Protein AF-A0A7S6G5G4-F1 (afdb_monomer_lite)

Organism: Pseudomonas aeruginosa (NCBI:txid287)

Foldseek 3Di:
DELALVDDLVVVVVQVPDLPHWDFYAPDDDQWDWDDDDQKIKGWNQDPDCQSPPPDPIDIDIQRDPPCNVVSVVVVVVVVQQVLQTATCDPVLSVQSVVLNVVLVVDPHSGVSSVVHDGRHRDDPDDDDDDQDPLRSQLRVLRCQFPVFAFSLLVLLLVLLVVVVDAAPVCPPHDSLVRSVLLLLQLLVPPVPDQCLLVVAAQDDSVLLSVVSNVSSVVCNPDPCSVQDPCLVVLLVLLCQQQLALVSVVVDDLVSVLSNLCSQVQLQVCQVVFDPGPVRSSVQQCVQVVVDSPQQSVLSCCQQPNPDQNSVSLSCCPPPPSNDGPSAHSLSSQLSNCSNPVVRGRNDHLSSQSSSSSSNTPHDHD

Secondary structure (DSSP, 8-state):
-B-STTS-HHHHHHHHTSTT---EEBSSS----EEEETTEEEEES--SSHIIIIIS---EEEE-STT-HHHHHHHHHHHHHHHHHSEE--HHHHHHHHHHHHHHTTSSSSSGGGGGSPP--PPPSSS---PPPHHHHHHHHHHIIIIIIIHHHHHHHHHHHHHT----GGGTTS-HHHHHHHHHHHHHHHTS-TTHHHHSPPP--HHHHHHHHHHHHHHHHH-S-----TTHHHHHHHHHHHHSSHHHHHH--HHHHHHHHHHSHHHHGGGGG-TTHHHHHHHHHHHHTTT-HHHHHHHHHHHHH-SS-HHHHHHHHHH-TTTPPTT--HHHHHHHHHHH-TTTS----HHHHHHHHHHT------

Sequence (366 aa):
MGLNPATNPAALRQALEADNCSIRYFTDGFHAKIFLFDGVAMLGSANLTDGGLVSNREAVVLLDQPGDEERIRDLEALFAVLWDSAEVLTRQVYLKFKDAWEKASRMDSRDTPFQSLADVEPPTVLAGSGHKTAQQHYLSDLRKTIYEQYLPAFEEVAAILREQGTRRPEFNGLAWGPEVNRYLNWVRLEHAPGDAAWQDAPIRRPQDRRTQIQTLVMEWLSTATPRIPEDYFELLETLHAVMESPESIRASSKEQIAAALMCVHAFSEQLRFTLGGAEALPAKFWEGNREDLGRVQDTLIYLIHGHEEFAARIGSVLYDPKYKLASFGRFCALELVGTLKPEQVPPINGRMAKALRFLGFDVRAT

InterPro domains:
  IPR001736 Phospholipase D/Transphosphatidylase [PS50035] (26-52)
  IPR025202 Cardiolipin synthase-like, phospholipase D-like domain [PF13091] (14-83)

pLDDT: mean 90.94, std 8.02, range [38.88, 98.69]

Radius of gyration: 23.5 Å; chains: 1; bounding box: 66×58×65 Å

Structure (mmCIF, N/CA/C/O backbone):
data_AF-A0A7S6G5G4-F1
#
_entry.id   AF-A0A7S6G5G4-F1
#
loop_
_atom_site.group_PDB
_atom_site.id
_atom_site.type_symbol
_atom_site.label_atom_id
_atom_site.label_alt_id
_atom_site.label_comp_id
_atom_site.label_asym_id
_atom_site.label_entity_id
_atom_site.label_seq_id
_atom_site.pdbx_PDB_ins_code
_atom_site.Cartn_x
_atom_site.Cartn_y
_atom_site.Cartn_z
_atom_site.occupancy
_atom_site.B_iso_or_equiv
_atom_site.auth_seq_id
_atom_site.auth_comp_id
_atom_site.auth_asym_id
_atom_site.auth_atom_id
_atom_site.pdbx_PDB_model_num
ATOM 1 N N . MET A 1 1 ? 15.365 -9.968 -7.603 1.00 90.62 1 MET A N 1
ATOM 2 C CA . MET A 1 1 ? 16.730 -9.878 -7.026 1.00 90.62 1 MET A CA 1
ATOM 3 C C . MET A 1 1 ? 16.909 -10.947 -5.957 1.00 90.62 1 MET A C 1
ATOM 5 O O . MET A 1 1 ? 15.949 -11.227 -5.255 1.00 90.62 1 MET A O 1
ATOM 9 N N . GLY A 1 2 ? 18.095 -11.542 -5.815 1.00 92.88 2 GLY A N 1
ATOM 10 C CA . GLY A 1 2 ? 18.399 -12.392 -4.655 1.00 92.88 2 GLY A CA 1
ATOM 11 C C . GLY A 1 2 ? 18.773 -11.537 -3.439 1.00 92.88 2 GLY A C 1
ATOM 12 O O . GLY A 1 2 ? 19.481 -10.550 -3.605 1.00 92.88 2 GLY A O 1
ATOM 13 N N . LEU A 1 3 ? 18.306 -11.876 -2.237 1.00 94.12 3 LEU A N 1
ATOM 14 C CA . LEU A 1 3 ? 18.759 -11.272 -0.977 1.00 94.12 3 LEU A CA 1
ATOM 15 C C . LEU A 1 3 ? 19.765 -12.200 -0.297 1.00 94.12 3 LEU A C 1
ATOM 17 O O . LEU A 1 3 ? 19.417 -12.958 0.601 1.00 94.12 3 LEU A O 1
ATOM 21 N N . ASN A 1 4 ? 21.014 -12.140 -0.750 1.00 91.12 4 ASN A N 1
ATOM 22 C CA . ASN A 1 4 ? 22.096 -13.018 -0.304 1.00 91.12 4 ASN A CA 1
ATOM 23 C C . ASN A 1 4 ? 23.417 -12.226 -0.146 1.00 91.12 4 ASN A C 1
ATOM 25 O O . ASN A 1 4 ? 23.443 -11.023 -0.443 1.00 91.12 4 ASN A O 1
ATOM 29 N N . PRO A 1 5 ? 24.528 -12.853 0.295 1.00 90.50 5 PRO A N 1
ATOM 30 C CA . PRO A 1 5 ? 25.792 -12.147 0.517 1.00 90.50 5 PRO A CA 1
ATOM 31 C C . PRO A 1 5 ? 26.361 -11.418 -0.712 1.00 90.50 5 PRO A C 1
ATOM 33 O O . PRO A 1 5 ? 27.135 -10.472 -0.552 1.00 90.50 5 PRO A O 1
ATOM 36 N N . ALA A 1 6 ? 26.004 -11.840 -1.930 1.00 89.50 6 ALA A N 1
ATOM 37 C CA . ALA A 1 6 ? 26.514 -11.256 -3.171 1.00 89.50 6 ALA A CA 1
ATOM 38 C C . ALA A 1 6 ? 25.809 -9.946 -3.563 1.00 89.50 6 ALA A C 1
ATOM 40 O O . ALA A 1 6 ? 26.328 -9.188 -4.384 1.00 89.50 6 ALA A O 1
ATOM 41 N N . THR A 1 7 ? 24.647 -9.645 -2.981 1.00 92.62 7 THR A N 1
ATOM 42 C CA . THR A 1 7 ? 23.904 -8.414 -3.267 1.00 92.62 7 THR A CA 1
ATOM 43 C C . THR A 1 7 ? 24.353 -7.295 -2.336 1.00 92.62 7 THR A C 1
ATOM 45 O O . THR A 1 7 ? 24.283 -7.411 -1.119 1.00 92.62 7 THR A O 1
ATOM 48 N N . ASN A 1 8 ? 24.814 -6.181 -2.904 1.00 93.50 8 ASN A N 1
ATOM 49 C CA . ASN A 1 8 ? 25.284 -5.038 -2.127 1.00 93.50 8 ASN A CA 1
ATOM 50 C C . ASN A 1 8 ? 24.094 -4.190 -1.612 1.00 93.50 8 ASN A C 1
ATOM 52 O O . ASN A 1 8 ? 23.328 -3.678 -2.435 1.00 93.50 8 ASN A O 1
ATOM 56 N N . PRO A 1 9 ? 23.950 -3.964 -0.290 1.00 95.38 9 PRO A N 1
ATOM 57 C CA . PRO A 1 9 ? 22.845 -3.171 0.252 1.00 95.38 9 PRO A CA 1
ATOM 58 C C . PRO A 1 9 ? 22.826 -1.710 -0.206 1.00 95.38 9 PRO A C 1
ATOM 60 O O . PRO A 1 9 ? 21.750 -1.147 -0.378 1.00 95.38 9 PRO A O 1
ATOM 63 N N . ALA A 1 10 ? 23.982 -1.084 -0.436 1.00 94.88 10 ALA A N 1
ATOM 64 C CA . ALA A 1 10 ? 24.041 0.300 -0.903 1.00 94.88 10 ALA A CA 1
ATOM 65 C C . ALA A 1 10 ? 23.543 0.433 -2.350 1.00 94.88 10 ALA A C 1
ATOM 67 O O . ALA A 1 10 ? 22.785 1.353 -2.643 1.00 94.88 10 ALA A O 1
ATOM 68 N N . ALA A 1 11 ? 23.906 -0.506 -3.230 1.00 94.12 11 ALA A N 1
ATOM 69 C CA . ALA A 1 11 ? 23.380 -0.546 -4.596 1.00 94.12 11 ALA A CA 1
ATOM 70 C C . ALA A 1 11 ? 21.870 -0.836 -4.607 1.00 94.12 11 ALA A C 1
ATOM 72 O O . ALA A 1 11 ? 21.110 -0.170 -5.306 1.00 94.12 11 ALA A O 1
ATOM 73 N N . LEU A 1 12 ? 21.422 -1.782 -3.773 1.00 94.88 12 LEU A N 1
ATOM 74 C CA . LEU A 1 12 ? 20.002 -2.104 -3.637 1.00 94.88 12 LEU A CA 1
ATOM 75 C C . LEU A 1 12 ? 19.187 -0.906 -3.133 1.00 94.88 12 LEU A C 1
ATOM 77 O O . LEU A 1 12 ? 18.083 -0.673 -3.612 1.00 94.88 12 LEU A O 1
ATOM 81 N N . ARG A 1 13 ? 19.746 -0.125 -2.202 1.00 95.12 13 ARG A N 1
ATOM 82 C CA . ARG A 1 13 ? 19.132 1.109 -1.707 1.00 95.12 13 ARG A CA 1
ATOM 83 C C . ARG A 1 13 ? 18.950 2.144 -2.810 1.00 95.12 13 ARG A C 1
ATOM 85 O O . ARG A 1 13 ? 17.872 2.708 -2.904 1.00 95.12 13 ARG A O 1
ATOM 92 N N . GLN A 1 14 ? 19.976 2.371 -3.631 1.00 93.38 14 GLN A N 1
ATOM 93 C CA . GLN A 1 14 ? 19.890 3.324 -4.742 1.00 93.38 14 GLN A CA 1
ATOM 94 C C . GLN A 1 14 ? 18.784 2.934 -5.726 1.00 93.38 14 GLN A C 1
ATOM 96 O O . GLN A 1 14 ? 18.022 3.792 -6.154 1.00 93.38 14 GLN A O 1
ATOM 101 N N . ALA A 1 15 ? 18.659 1.641 -6.037 1.00 92.31 15 ALA A N 1
ATOM 102 C CA . ALA A 1 15 ? 17.576 1.152 -6.883 1.00 92.31 15 ALA A CA 1
ATOM 103 C C . ALA A 1 15 ? 16.200 1.306 -6.207 1.00 92.31 15 ALA A C 1
ATOM 105 O O . ALA A 1 15 ? 15.238 1.673 -6.868 1.00 92.31 15 ALA A O 1
ATOM 106 N N . LEU A 1 16 ? 16.100 1.058 -4.895 1.00 90.19 16 LEU A N 1
ATOM 107 C CA . LEU A 1 16 ? 14.851 1.202 -4.136 1.00 90.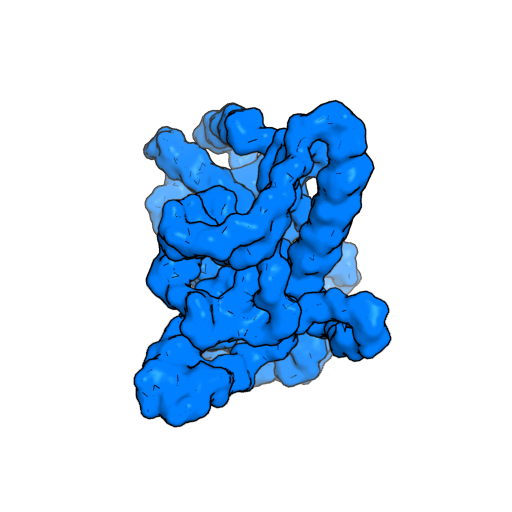19 16 LEU A CA 1
ATOM 108 C C . LEU A 1 16 ? 14.389 2.666 -4.019 1.00 90.19 16 LEU A C 1
ATOM 110 O O . LEU A 1 16 ? 13.198 2.922 -3.889 1.00 90.19 16 LEU A O 1
ATOM 114 N N . GLU A 1 17 ? 15.327 3.614 -4.030 1.00 88.12 17 GLU A N 1
ATOM 115 C CA . GLU A 1 17 ? 15.065 5.059 -3.973 1.00 88.12 17 GLU A CA 1
ATOM 116 C C . GLU A 1 17 ? 14.796 5.674 -5.363 1.00 88.12 17 GLU A C 1
ATOM 118 O O . GLU A 1 17 ? 14.533 6.869 -5.449 1.00 88.12 17 GLU A O 1
ATOM 123 N N . ALA A 1 18 ? 14.851 4.890 -6.448 1.00 87.88 18 ALA A N 1
ATOM 124 C CA . ALA A 1 18 ? 14.563 5.370 -7.797 1.00 87.88 18 ALA A CA 1
ATOM 125 C C . ALA A 1 18 ? 13.052 5.359 -8.097 1.00 87.88 18 ALA A C 1
ATOM 127 O O . ALA A 1 18 ? 12.396 4.323 -7.992 1.00 87.88 18 ALA A O 1
ATOM 128 N N . ASP A 1 19 ? 12.517 6.495 -8.558 1.00 74.19 19 ASP A N 1
ATOM 129 C CA . ASP A 1 19 ? 11.072 6.735 -8.739 1.00 74.19 19 ASP A CA 1
ATOM 130 C C . ASP A 1 19 ? 10.366 5.779 -9.722 1.00 74.19 19 ASP A C 1
ATOM 132 O O . ASP A 1 19 ? 9.146 5.632 -9.695 1.00 74.19 19 ASP A O 1
ATOM 136 N N . ASN A 1 20 ? 11.114 5.127 -10.612 1.00 80.88 20 ASN A N 1
ATOM 137 C CA . ASN A 1 20 ? 10.599 4.249 -11.664 1.00 80.88 20 ASN A CA 1
ATOM 138 C C . ASN A 1 20 ? 11.101 2.801 -11.547 1.00 80.88 20 ASN A C 1
ATOM 140 O O . ASN A 1 20 ? 11.072 2.061 -12.533 1.00 80.88 20 ASN A O 1
ATOM 144 N N . CYS A 1 21 ? 11.570 2.388 -10.367 1.00 89.06 21 CYS A N 1
ATOM 145 C CA . CYS A 1 21 ? 12.084 1.042 -10.145 1.00 89.06 21 CYS A CA 1
ATOM 146 C C . CYS A 1 21 ? 11.237 0.283 -9.117 1.00 89.06 21 CYS A C 1
ATOM 148 O O . CYS A 1 21 ? 11.155 0.651 -7.950 1.00 89.06 21 CYS A O 1
ATOM 150 N N . SER A 1 22 ? 10.624 -0.821 -9.547 1.00 90.06 22 SER A N 1
ATOM 151 C CA . SER A 1 22 ? 10.003 -1.789 -8.639 1.00 90.06 22 SER A CA 1
ATOM 152 C C . SER A 1 22 ? 10.948 -2.959 -8.421 1.00 90.06 22 SER A C 1
ATOM 154 O O . SER A 1 22 ? 11.448 -3.555 -9.377 1.00 90.06 22 SER A O 1
ATOM 156 N N . ILE A 1 23 ? 11.180 -3.313 -7.159 1.00 94.00 23 ILE A N 1
ATOM 157 C CA . ILE A 1 23 ? 12.095 -4.394 -6.802 1.00 94.00 23 ILE A CA 1
ATOM 158 C C . ILE A 1 23 ? 11.321 -5.493 -6.095 1.00 94.00 23 ILE A C 1
ATOM 160 O O . ILE A 1 23 ? 10.787 -5.305 -5.000 1.00 94.00 23 ILE A O 1
ATOM 164 N N . ARG A 1 24 ? 11.343 -6.678 -6.702 1.00 95.00 24 ARG A N 1
ATOM 165 C CA . ARG A 1 24 ? 10.921 -7.919 -6.059 1.00 95.00 24 ARG A CA 1
ATOM 166 C C . ARG A 1 24 ? 12.109 -8.816 -5.750 1.00 95.00 24 ARG A C 1
ATOM 168 O O . ARG A 1 24 ? 13.168 -8.725 -6.393 1.00 95.00 24 ARG A O 1
ATOM 175 N N . TYR A 1 25 ? 11.948 -9.675 -4.752 1.00 94.94 25 TYR A N 1
ATOM 176 C CA . TYR A 1 25 ? 13.040 -10.472 -4.224 1.00 94.94 25 TYR A CA 1
ATOM 177 C C . TYR A 1 25 ? 12.723 -11.954 -4.014 1.00 94.94 25 TYR A C 1
ATOM 179 O O . TYR A 1 25 ? 11.571 -12.344 -3.831 1.00 94.94 25 TYR A O 1
ATOM 187 N N . PHE A 1 26 ? 13.804 -12.732 -4.008 1.00 93.69 26 PHE A N 1
ATOM 188 C CA . PHE A 1 26 ? 13.911 -14.112 -3.543 1.00 93.69 26 PHE A CA 1
ATOM 189 C C . PHE A 1 26 ? 15.032 -14.184 -2.500 1.00 93.69 26 PHE A C 1
ATOM 191 O O . PHE A 1 26 ? 15.970 -13.384 -2.559 1.00 93.69 26 PHE A O 1
ATOM 198 N N . THR A 1 27 ? 14.961 -15.109 -1.551 1.00 91.56 27 THR A N 1
ATOM 199 C CA . THR A 1 27 ? 16.037 -15.356 -0.574 1.00 91.56 27 THR A CA 1
ATOM 200 C C . THR A 1 27 ? 16.940 -16.511 -0.977 1.00 91.56 27 THR A C 1
ATOM 202 O O . THR A 1 27 ? 18.098 -16.518 -0.573 1.00 91.56 27 THR A O 1
ATOM 205 N N . ASP A 1 28 ? 16.462 -17.423 -1.826 1.00 83.88 28 ASP A N 1
ATOM 206 C CA . ASP A 1 28 ? 17.248 -18.552 -2.325 1.00 83.88 28 ASP A CA 1
ATOM 207 C C . ASP A 1 28 ? 16.887 -18.902 -3.783 1.00 83.88 28 ASP A C 1
ATOM 209 O O . ASP A 1 28 ? 15.934 -18.363 -4.352 1.00 83.88 28 ASP A O 1
ATOM 213 N N . GLY A 1 29 ? 17.693 -19.743 -4.434 1.00 82.06 29 GLY A N 1
ATOM 214 C CA . GLY A 1 29 ? 17.408 -20.369 -5.730 1.00 82.06 29 GLY A CA 1
ATOM 215 C C . GLY A 1 29 ? 17.410 -19.444 -6.954 1.00 82.06 29 GLY A C 1
ATOM 216 O O . GLY A 1 29 ? 17.314 -19.917 -8.087 1.00 82.06 29 GLY A O 1
ATOM 217 N N . PHE A 1 30 ? 17.541 -18.126 -6.778 1.00 88.75 30 PHE A N 1
ATOM 218 C CA . PHE A 1 30 ? 17.470 -17.165 -7.878 1.00 88.75 30 PHE A CA 1
ATOM 219 C C . PHE A 1 30 ? 18.852 -16.799 -8.437 1.00 88.75 30 PHE A C 1
ATOM 221 O O . PHE A 1 30 ? 19.535 -15.908 -7.930 1.00 88.75 30 PHE A O 1
ATOM 228 N N . HIS A 1 31 ? 19.247 -17.462 -9.529 1.00 88.81 31 HIS A N 1
ATOM 229 C CA . HIS A 1 31 ? 20.512 -17.202 -10.231 1.00 88.81 31 HIS A CA 1
ATOM 230 C C . HIS A 1 31 ? 20.333 -16.725 -11.686 1.00 88.81 31 HIS A C 1
ATOM 232 O O . HIS A 1 31 ? 21.321 -16.431 -12.358 1.00 88.81 31 HIS A O 1
ATOM 238 N N . ALA A 1 32 ? 19.107 -16.617 -12.197 1.00 89.19 32 ALA A N 1
ATOM 239 C CA . ALA A 1 32 ? 18.873 -16.154 -13.564 1.00 89.19 32 ALA A CA 1
ATOM 240 C C . ALA A 1 32 ? 19.354 -14.702 -13.764 1.00 89.19 32 ALA A C 1
ATOM 242 O O . ALA A 1 32 ? 19.172 -13.858 -12.885 1.00 89.19 32 ALA A O 1
ATOM 243 N N . LYS A 1 33 ? 19.960 -14.413 -14.924 1.00 93.38 33 LYS A N 1
ATOM 244 C CA . LYS A 1 33 ? 20.253 -13.048 -15.387 1.00 93.38 33 LYS A CA 1
ATOM 245 C C . LYS A 1 33 ? 19.616 -12.871 -16.760 1.00 93.38 33 LYS A C 1
ATOM 247 O O . LYS A 1 33 ? 20.069 -13.450 -17.746 1.00 93.38 33 LYS A O 1
ATOM 252 N N . ILE A 1 34 ? 18.506 -12.145 -16.769 1.00 93.44 34 ILE A N 1
ATOM 253 C CA . ILE A 1 34 ? 17.675 -11.898 -17.943 1.00 93.44 34 ILE A CA 1
ATOM 254 C C . ILE A 1 34 ? 17.385 -10.399 -17.951 1.00 93.44 34 ILE A C 1
ATOM 256 O O . ILE A 1 34 ? 16.937 -9.858 -16.938 1.00 93.44 34 ILE A O 1
ATOM 260 N N . PHE A 1 35 ? 17.652 -9.745 -19.074 1.00 95.31 35 PHE A N 1
ATOM 261 C CA . PHE A 1 35 ? 17.318 -8.349 -19.325 1.00 95.31 35 PHE A CA 1
ATOM 262 C C . PHE A 1 35 ? 16.301 -8.314 -20.461 1.00 95.31 35 PHE A C 1
ATOM 264 O O . PHE A 1 35 ? 16.549 -8.881 -21.524 1.00 95.31 35 PHE A O 1
ATOM 271 N N . LEU A 1 36 ? 15.159 -7.680 -20.221 1.00 94.69 36 LEU A N 1
ATOM 272 C CA . LEU A 1 36 ? 14.087 -7.519 -21.198 1.00 94.69 36 LEU A CA 1
ATOM 273 C C . LEU A 1 36 ? 13.895 -6.028 -21.471 1.00 94.69 36 LEU A C 1
ATOM 275 O O . LEU A 1 36 ? 13.822 -5.227 -20.538 1.00 94.69 36 LEU A O 1
ATOM 279 N N . PHE A 1 37 ? 13.815 -5.683 -22.748 1.00 93.88 37 PHE A N 1
ATOM 280 C CA . PHE A 1 37 ? 13.471 -4.367 -23.273 1.00 93.88 37 PHE A CA 1
ATOM 281 C C . PHE A 1 37 ? 12.378 -4.543 -24.333 1.00 93.88 37 PHE A C 1
ATOM 283 O O . PHE A 1 37 ? 12.115 -5.664 -24.767 1.00 93.88 37 PHE A O 1
ATOM 290 N N . ASP A 1 38 ? 11.753 -3.451 -24.775 1.00 87.88 38 ASP A N 1
ATOM 291 C CA . ASP A 1 38 ? 10.673 -3.508 -25.766 1.00 87.88 38 ASP A CA 1
ATOM 292 C C . ASP A 1 38 ? 11.133 -4.207 -27.059 1.00 87.88 38 ASP A C 1
ATOM 294 O O . ASP A 1 38 ? 11.865 -3.636 -27.869 1.00 87.88 38 ASP A O 1
ATOM 298 N N . GLY A 1 39 ? 10.705 -5.462 -27.237 1.00 86.81 39 GLY A N 1
ATOM 299 C CA . GLY A 1 39 ? 11.059 -6.297 -28.387 1.00 86.81 39 GLY A CA 1
ATOM 300 C C . GLY A 1 39 ? 12.507 -6.800 -28.414 1.00 86.81 39 GLY A C 1
ATOM 301 O O . GLY A 1 39 ? 12.951 -7.243 -29.470 1.00 86.81 39 GLY A O 1
ATOM 302 N N . VAL A 1 40 ? 13.244 -6.738 -27.298 1.00 95.62 40 VAL A N 1
ATOM 303 C CA . VAL A 1 40 ? 14.643 -7.192 -27.211 1.00 95.62 40 VAL A CA 1
ATOM 304 C C . VAL A 1 40 ? 14.888 -7.938 -25.903 1.00 95.62 40 VAL A C 1
ATOM 306 O O . VAL A 1 40 ? 14.482 -7.487 -24.832 1.00 95.62 40 VAL A O 1
ATOM 309 N N . ALA A 1 41 ? 15.622 -9.048 -25.960 1.00 96.12 41 ALA A N 1
ATOM 310 C CA . ALA A 1 41 ? 16.027 -9.788 -24.768 1.00 96.12 41 ALA A CA 1
ATOM 311 C C . ALA A 1 41 ? 17.526 -10.099 -24.756 1.00 96.12 41 ALA A C 1
ATOM 313 O O . ALA A 1 41 ? 18.115 -10.457 -25.773 1.00 96.12 41 ALA A O 1
ATOM 314 N N . MET A 1 42 ? 18.139 -10.019 -23.576 1.00 95.88 42 MET A N 1
ATOM 315 C CA . MET A 1 42 ? 19.501 -10.484 -23.324 1.00 95.88 42 MET A CA 1
ATOM 316 C C . MET A 1 42 ? 19.499 -11.481 -22.172 1.00 95.88 42 MET A C 1
ATOM 318 O O . MET A 1 42 ? 18.980 -11.198 -21.092 1.00 95.88 42 MET A O 1
ATOM 322 N N . LEU A 1 43 ? 20.122 -12.636 -22.377 1.00 94.81 43 LEU A N 1
ATOM 323 C CA . LEU A 1 43 ? 20.288 -13.655 -21.344 1.00 94.81 43 LEU A CA 1
ATOM 324 C C . LEU A 1 43 ? 21.712 -14.198 -21.356 1.00 94.81 43 LEU A C 1
ATOM 326 O O . LEU A 1 43 ? 22.321 -14.364 -22.413 1.00 94.81 43 LEU A O 1
ATOM 330 N N . GLY A 1 44 ? 22.258 -14.475 -20.177 1.00 93.62 44 GLY A N 1
ATOM 331 C CA . GLY A 1 44 ? 23.640 -14.924 -20.084 1.00 93.62 44 GLY A CA 1
ATOM 332 C C . GLY A 1 44 ? 24.186 -14.980 -18.668 1.00 93.62 44 GLY A C 1
ATOM 333 O O . GLY A 1 44 ? 23.444 -15.059 -17.688 1.00 93.62 44 GLY A O 1
ATOM 334 N N . SER A 1 45 ? 25.512 -14.948 -18.570 1.00 93.75 45 SER A N 1
ATOM 335 C CA . SER A 1 45 ? 26.235 -14.996 -17.295 1.00 93.75 45 SER A CA 1
ATOM 336 C C . SER A 1 45 ? 26.401 -13.624 -16.623 1.00 93.75 45 SER A C 1
ATOM 338 O O . SER A 1 45 ? 26.629 -13.566 -15.412 1.00 93.75 45 SER A O 1
ATOM 340 N N . ALA A 1 46 ? 26.201 -12.534 -17.374 1.00 93.31 46 ALA A N 1
ATOM 341 C CA . ALA A 1 46 ? 26.393 -11.161 -16.918 1.00 93.31 46 ALA A CA 1
ATOM 342 C C . ALA A 1 46 ? 25.444 -10.780 -15.768 1.00 93.31 46 ALA A C 1
ATOM 344 O O . ALA A 1 46 ? 24.230 -10.669 -15.940 1.00 93.31 46 ALA A O 1
ATOM 345 N N . ASN A 1 47 ? 26.007 -10.530 -14.583 1.00 92.06 47 ASN A N 1
ATOM 346 C CA . ASN A 1 47 ? 25.282 -9.871 -13.495 1.00 92.06 47 ASN A CA 1
ATOM 347 C C . ASN A 1 47 ? 25.174 -8.360 -13.754 1.00 92.06 47 ASN A C 1
ATOM 349 O O . ASN A 1 47 ? 26.018 -7.783 -14.435 1.00 92.06 47 ASN A O 1
ATOM 353 N N . LEU A 1 48 ? 24.186 -7.703 -13.133 1.00 92.06 48 LEU A N 1
ATOM 354 C CA . LEU A 1 48 ? 24.064 -6.240 -13.128 1.00 92.06 48 LEU A CA 1
ATOM 355 C C . LEU A 1 48 ? 25.112 -5.611 -12.185 1.00 92.06 48 LEU A C 1
ATOM 357 O O . LEU A 1 48 ? 24.798 -5.115 -11.104 1.00 92.06 48 LEU A O 1
ATOM 361 N N . THR A 1 49 ? 26.380 -5.706 -12.577 1.00 91.69 49 THR A N 1
ATOM 362 C CA . THR A 1 49 ? 27.551 -5.153 -11.887 1.00 91.69 49 THR A CA 1
A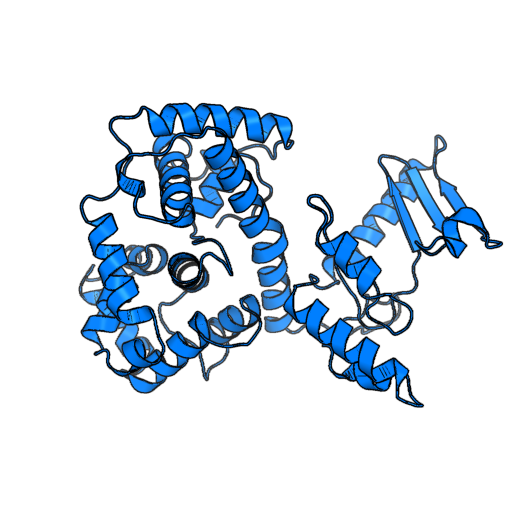TOM 363 C C . THR A 1 49 ? 28.511 -4.557 -12.912 1.00 91.69 49 THR A C 1
ATOM 365 O O . THR A 1 49 ? 28.489 -4.943 -14.077 1.00 91.69 49 THR A O 1
ATOM 368 N N . ASP A 1 50 ? 29.399 -3.659 -12.482 1.00 91.38 50 ASP A N 1
ATOM 369 C CA . ASP A 1 50 ? 30.449 -3.113 -13.357 1.00 91.38 50 ASP A CA 1
ATOM 370 C C . ASP A 1 50 ? 31.301 -4.230 -13.996 1.00 91.38 50 ASP A C 1
ATOM 372 O O . ASP A 1 50 ? 31.549 -4.246 -15.199 1.00 91.38 50 ASP A O 1
ATOM 376 N N . GLY A 1 51 ? 31.630 -5.255 -13.202 1.00 90.88 51 GLY A N 1
ATOM 377 C CA . GLY A 1 51 ? 32.268 -6.483 -13.673 1.00 90.88 51 GLY A CA 1
ATOM 378 C C . GLY A 1 51 ? 31.498 -7.157 -14.808 1.00 90.88 51 GLY A C 1
ATOM 379 O O . GLY A 1 51 ? 32.031 -7.319 -15.903 1.00 90.88 51 GLY A O 1
ATOM 380 N N . GLY A 1 52 ? 30.239 -7.523 -14.554 1.00 90.25 52 GLY A N 1
ATOM 381 C CA . GLY A 1 52 ? 29.412 -8.271 -15.505 1.00 90.25 52 GLY A CA 1
ATOM 382 C C . GLY A 1 52 ? 29.012 -7.484 -16.755 1.00 90.25 52 GLY A C 1
ATOM 383 O O . GLY A 1 52 ? 28.713 -8.093 -17.775 1.00 90.25 52 GLY A O 1
ATOM 384 N N . LEU A 1 53 ? 29.013 -6.151 -16.706 1.00 90.19 53 LEU A N 1
ATOM 385 C CA . LEU A 1 53 ? 28.622 -5.316 -17.845 1.00 90.19 53 LEU A CA 1
ATOM 386 C C . LEU A 1 53 ? 29.806 -4.793 -18.668 1.00 90.19 53 LEU A C 1
ATOM 388 O O . LEU A 1 53 ? 29.612 -4.467 -19.837 1.00 90.19 53 LEU A O 1
ATOM 392 N N . VAL A 1 54 ? 31.006 -4.682 -18.083 1.00 90.50 54 VAL A N 1
ATOM 393 C CA . VAL A 1 54 ? 32.126 -3.957 -18.716 1.00 90.50 54 VAL A CA 1
ATOM 394 C C . VAL A 1 54 ? 33.403 -4.785 -18.845 1.00 90.50 54 VAL A C 1
ATOM 396 O O . VAL A 1 54 ? 34.083 -4.681 -19.864 1.00 90.50 54 VAL A O 1
ATOM 399 N N . SER A 1 55 ? 33.780 -5.571 -17.831 1.00 88.62 55 SER A N 1
ATOM 400 C CA . SER A 1 55 ? 35.161 -6.085 -17.727 1.00 88.62 55 SER A CA 1
ATOM 401 C C . SER A 1 55 ? 35.302 -7.606 -17.712 1.00 88.62 55 SER A C 1
ATOM 403 O O . SER A 1 55 ? 36.320 -8.130 -18.175 1.00 88.62 55 SER A O 1
ATOM 405 N N . ASN A 1 56 ? 34.310 -8.337 -17.210 1.00 92.69 56 ASN A N 1
ATOM 406 C CA . ASN A 1 56 ? 34.352 -9.790 -17.158 1.00 92.69 56 ASN A CA 1
ATOM 407 C C . ASN A 1 56 ? 34.205 -10.408 -18.552 1.00 92.69 56 ASN A C 1
ATOM 409 O O . ASN A 1 56 ? 33.570 -9.864 -19.455 1.00 92.69 56 ASN A O 1
ATOM 413 N N . ARG A 1 57 ? 34.747 -11.618 -18.711 1.00 91.31 57 ARG A N 1
ATOM 414 C CA . ARG A 1 57 ? 34.447 -12.465 -19.870 1.00 91.31 57 ARG A CA 1
ATOM 415 C C . ARG A 1 57 ? 33.086 -13.119 -19.665 1.00 91.31 57 ARG A C 1
ATOM 417 O O . ARG A 1 57 ? 33.006 -14.186 -19.064 1.00 91.31 57 ARG A O 1
ATOM 424 N N . GLU A 1 58 ? 32.047 -12.467 -20.159 1.00 95.19 58 GLU A N 1
ATOM 425 C CA . GLU A 1 58 ? 30.672 -12.954 -20.083 1.00 95.19 58 GLU A CA 1
ATOM 426 C C . GLU A 1 58 ? 30.224 -13.568 -21.413 1.00 95.19 58 GLU A C 1
ATOM 428 O O . GLU A 1 58 ? 30.637 -13.136 -22.491 1.00 95.19 58 GLU A O 1
ATOM 433 N N . ALA A 1 59 ? 29.361 -14.578 -21.334 1.00 93.62 59 ALA A N 1
ATOM 434 C CA . ALA A 1 59 ? 28.651 -15.112 -22.487 1.00 93.62 59 ALA A CA 1
ATOM 435 C C . ALA A 1 59 ? 27.207 -14.611 -22.439 1.00 93.62 59 ALA A C 1
ATOM 437 O O . ALA A 1 59 ? 26.494 -14.857 -21.462 1.00 93.62 59 ALA A O 1
ATOM 438 N N . VAL A 1 60 ? 26.787 -13.903 -23.488 1.00 94.25 60 VAL A N 1
ATOM 439 C CA . VAL A 1 60 ? 25.447 -13.320 -23.599 1.00 94.25 60 VAL A CA 1
ATOM 440 C C . VAL A 1 60 ? 24.863 -13.655 -24.963 1.00 94.25 60 VAL A C 1
ATOM 442 O O . VAL A 1 60 ? 25.538 -13.532 -25.984 1.00 94.25 60 VAL A O 1
ATOM 445 N N . VAL A 1 61 ? 23.602 -14.072 -24.963 1.00 95.81 61 VAL A N 1
ATOM 446 C CA . VAL A 1 61 ? 22.775 -14.205 -26.161 1.00 95.81 61 VAL A CA 1
ATOM 447 C C . VAL A 1 61 ? 21.873 -12.980 -26.236 1.00 95.81 61 VAL A C 1
ATOM 449 O O . VAL A 1 61 ? 21.187 -12.666 -25.262 1.00 95.81 61 VAL A O 1
ATOM 452 N N . LEU A 1 62 ? 21.897 -12.297 -27.380 1.00 96.88 62 LEU A N 1
ATOM 453 C CA . LEU A 1 62 ? 20.997 -11.198 -27.718 1.00 96.88 62 LEU A CA 1
ATOM 454 C C . LEU A 1 62 ? 19.923 -11.724 -28.675 1.00 96.88 62 LEU A C 1
ATOM 456 O O . LEU A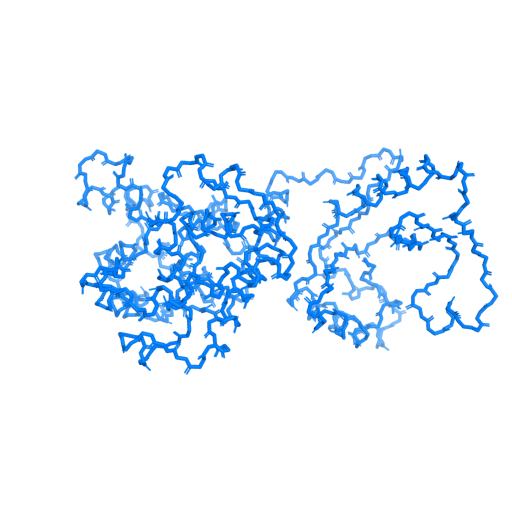 1 62 ? 20.254 -12.380 -29.661 1.00 96.88 62 LEU A O 1
ATOM 460 N N . LEU A 1 63 ? 18.665 -11.439 -28.356 1.00 96.94 63 LEU A N 1
ATOM 461 C CA . LEU A 1 63 ? 17.496 -11.702 -29.187 1.00 96.94 63 LEU A CA 1
ATOM 462 C C . LEU A 1 63 ? 16.915 -10.350 -29.604 1.00 96.94 63 LEU A C 1
ATOM 464 O O . LEU A 1 63 ? 16.299 -9.667 -28.783 1.00 96.94 63 LEU A O 1
ATOM 468 N N . ASP A 1 64 ? 17.173 -9.945 -30.843 1.00 96.44 64 ASP A N 1
ATOM 469 C CA . ASP A 1 64 ? 16.758 -8.656 -31.414 1.00 96.44 64 ASP A CA 1
ATOM 470 C C . ASP A 1 64 ? 16.477 -8.730 -32.928 1.00 96.44 64 ASP A C 1
ATOM 472 O O . ASP A 1 64 ? 16.289 -7.701 -33.581 1.00 96.44 64 ASP A O 1
ATOM 476 N N . GLN A 1 65 ? 16.460 -9.937 -33.506 1.00 96.12 65 GLN A N 1
ATOM 477 C CA . GLN A 1 65 ? 16.312 -10.139 -34.946 1.00 96.12 65 GLN A CA 1
ATOM 478 C C . GLN A 1 65 ? 14.875 -10.534 -35.325 1.00 96.12 65 GLN A C 1
ATOM 480 O O . GLN A 1 65 ? 14.167 -11.156 -34.528 1.00 96.12 65 GLN A O 1
ATOM 485 N N . PRO A 1 66 ? 14.435 -10.247 -36.567 1.00 93.50 66 PRO A N 1
ATOM 486 C CA . PRO A 1 66 ? 13.184 -10.792 -37.090 1.00 93.50 66 PRO A CA 1
ATOM 487 C C . PRO A 1 66 ? 13.149 -12.322 -36.964 1.00 93.50 66 PRO A C 1
ATOM 489 O O . PRO A 1 66 ? 14.070 -13.006 -37.420 1.00 93.50 66 PRO A O 1
ATOM 492 N N . GLY A 1 67 ? 12.084 -12.861 -36.372 1.00 92.94 67 GLY A N 1
ATOM 493 C CA . GLY A 1 67 ? 11.949 -14.287 -36.054 1.00 92.94 67 GLY A CA 1
ATOM 494 C C . GLY A 1 67 ? 12.251 -14.661 -34.596 1.00 92.94 67 GLY A C 1
ATOM 495 O O . GLY A 1 67 ? 12.018 -15.811 -34.218 1.00 92.94 67 GLY A O 1
ATOM 496 N N . ASP A 1 68 ? 12.743 -13.734 -33.766 1.00 96.50 68 ASP A N 1
ATOM 497 C CA . ASP A 1 68 ? 12.928 -13.956 -32.324 1.00 96.50 68 ASP A CA 1
ATOM 498 C C . ASP A 1 68 ? 11.672 -13.658 -31.487 1.00 96.50 68 ASP A C 1
ATOM 500 O O . ASP A 1 68 ? 11.672 -13.893 -30.278 1.00 96.50 68 ASP A O 1
ATOM 504 N N . GLU A 1 69 ? 10.576 -13.195 -32.096 1.00 93.81 69 GLU A N 1
ATOM 505 C CA . GLU A 1 69 ? 9.399 -12.688 -31.378 1.00 93.81 69 GLU A CA 1
ATOM 506 C C . GLU A 1 69 ? 8.768 -13.745 -30.464 1.00 93.81 69 GLU A C 1
ATOM 508 O O . GLU A 1 69 ? 8.305 -13.432 -29.371 1.00 93.81 69 GLU A O 1
ATOM 513 N N . GLU A 1 70 ? 8.746 -15.010 -30.890 1.00 93.06 70 GLU A N 1
ATOM 514 C CA . GLU A 1 70 ? 8.244 -16.111 -30.061 1.00 93.06 70 GLU A CA 1
ATOM 515 C C . GLU A 1 70 ? 9.159 -16.391 -28.862 1.00 93.06 70 GLU A C 1
ATOM 517 O O . GLU A 1 70 ? 8.671 -16.529 -27.745 1.00 93.06 70 GLU A O 1
ATOM 522 N N . ARG A 1 71 ? 10.482 -16.366 -29.060 1.00 94.06 71 ARG A N 1
ATOM 523 C CA . ARG A 1 71 ? 11.462 -16.587 -27.983 1.00 94.06 71 ARG A CA 1
ATOM 524 C C . ARG A 1 71 ? 11.434 -15.464 -26.953 1.00 94.06 71 ARG A C 1
ATOM 526 O O . ARG A 1 71 ? 11.570 -15.719 -25.760 1.00 94.06 71 ARG A O 1
ATOM 533 N N . ILE A 1 72 ? 11.258 -14.226 -27.411 1.00 93.88 72 ILE A N 1
ATOM 534 C CA . ILE A 1 72 ? 11.108 -13.066 -26.530 1.00 93.88 72 ILE A CA 1
ATOM 535 C C . ILE A 1 72 ? 9.828 -13.217 -25.701 1.00 93.88 72 ILE A C 1
ATOM 537 O O . ILE A 1 72 ? 9.895 -13.082 -24.481 1.00 93.88 72 ILE A O 1
ATOM 541 N N . ARG A 1 73 ? 8.703 -13.611 -26.318 1.00 87.81 73 ARG A N 1
ATOM 542 C CA . ARG A 1 73 ? 7.452 -13.894 -25.589 1.00 87.81 73 ARG A CA 1
ATOM 543 C C . ARG A 1 73 ? 7.604 -15.000 -24.542 1.00 87.81 73 ARG A C 1
ATOM 545 O O . ARG A 1 73 ? 7.049 -14.875 -23.452 1.00 87.81 73 ARG A O 1
ATOM 552 N N . ASP A 1 74 ? 8.369 -16.052 -24.823 1.00 89.88 74 ASP A N 1
ATOM 553 C CA . ASP A 1 74 ? 8.642 -17.109 -23.839 1.00 89.88 74 ASP A CA 1
ATOM 554 C C . ASP A 1 74 ? 9.424 -16.576 -22.625 1.00 89.88 74 ASP A C 1
ATOM 556 O O . ASP A 1 74 ? 9.138 -16.938 -21.479 1.00 89.88 74 ASP A O 1
ATOM 560 N N . LEU A 1 75 ? 10.392 -15.680 -22.851 1.00 91.88 75 LEU A N 1
ATOM 561 C CA . LEU A 1 75 ? 11.143 -15.032 -21.772 1.00 91.88 75 LEU A CA 1
ATOM 562 C C . LEU A 1 75 ? 10.283 -14.042 -20.978 1.00 91.88 75 LEU A C 1
ATOM 564 O O . LEU A 1 75 ? 10.407 -13.988 -19.754 1.00 91.88 75 LEU A O 1
ATOM 568 N N . GLU A 1 76 ? 9.396 -13.298 -21.638 1.00 89.94 76 GLU A N 1
ATOM 569 C CA . GLU A 1 76 ? 8.401 -12.443 -20.979 1.00 89.94 76 GLU A CA 1
ATOM 570 C C . GLU A 1 76 ? 7.455 -13.272 -20.099 1.00 89.94 76 GLU A C 1
ATOM 572 O O . GLU A 1 76 ? 7.193 -12.906 -18.951 1.00 89.94 76 GLU A O 1
ATOM 577 N N . ALA A 1 77 ? 6.997 -14.429 -20.587 1.00 84.75 77 ALA A N 1
ATOM 578 C CA . ALA A 1 77 ? 6.162 -15.349 -19.820 1.00 84.75 77 ALA A CA 1
ATOM 579 C C . ALA A 1 77 ? 6.906 -15.919 -18.599 1.00 84.75 77 ALA A C 1
ATOM 581 O O . ALA A 1 77 ? 6.357 -15.951 -17.494 1.00 84.75 77 ALA A O 1
ATOM 582 N N . LEU A 1 78 ? 8.174 -16.315 -18.761 1.00 87.69 78 LEU A N 1
ATOM 583 C CA . LEU A 1 78 ? 9.024 -16.734 -17.643 1.00 87.69 78 LEU A CA 1
ATOM 584 C C . LEU A 1 78 ? 9.202 -15.602 -16.623 1.00 87.69 78 LEU A C 1
ATOM 586 O O . LEU A 1 78 ? 9.084 -15.835 -15.416 1.00 87.69 78 LEU A O 1
ATOM 590 N N . PHE A 1 79 ? 9.470 -14.381 -17.091 1.00 90.62 79 PHE A N 1
ATOM 591 C CA . PHE A 1 79 ? 9.579 -13.216 -16.223 1.00 90.62 79 PHE A CA 1
ATOM 592 C C . PHE A 1 79 ? 8.283 -12.987 -15.448 1.00 90.62 79 PHE A C 1
ATOM 594 O O . PHE A 1 79 ? 8.361 -12.787 -14.243 1.00 90.62 79 PHE A O 1
ATOM 601 N N . ALA A 1 80 ? 7.111 -13.086 -16.079 1.00 85.56 80 ALA A N 1
ATOM 602 C CA . ALA A 1 80 ? 5.826 -12.930 -15.399 1.00 85.56 80 ALA A CA 1
ATOM 603 C C . ALA A 1 80 ? 5.650 -13.944 -14.252 1.00 85.56 80 ALA A C 1
ATOM 605 O O . ALA A 1 80 ? 5.297 -13.561 -13.137 1.00 85.56 80 ALA A O 1
ATOM 606 N N . VAL A 1 81 ? 5.996 -15.217 -14.475 1.00 86.44 81 VAL A N 1
ATOM 607 C CA . VAL A 1 81 ? 5.953 -16.262 -13.432 1.00 86.44 81 VAL A CA 1
ATOM 608 C C . VAL A 1 81 ? 6.912 -15.956 -12.274 1.00 86.44 81 VAL A C 1
ATOM 610 O O . VAL A 1 81 ? 6.547 -16.064 -11.096 1.00 86.44 81 VAL A O 1
ATOM 613 N N . LEU A 1 82 ? 8.151 -15.565 -12.583 1.00 89.62 82 LEU A N 1
ATOM 614 C CA . LEU A 1 82 ? 9.147 -15.190 -11.573 1.00 89.62 82 LEU A CA 1
ATOM 615 C C . LEU A 1 82 ? 8.722 -13.930 -10.812 1.00 89.62 82 LEU A C 1
ATOM 617 O O . LEU A 1 82 ? 8.833 -13.862 -9.592 1.00 89.62 82 LEU A O 1
ATOM 621 N N . TRP A 1 83 ? 8.201 -12.939 -11.524 1.00 90.31 83 TRP A N 1
ATOM 622 C CA . TRP A 1 83 ? 7.701 -11.702 -10.955 1.00 90.31 83 TRP A CA 1
ATOM 623 C C . TRP A 1 83 ? 6.573 -11.997 -9.973 1.00 90.31 83 TRP A C 1
ATOM 625 O O . TRP A 1 83 ? 6.637 -11.557 -8.825 1.00 90.31 83 TRP A O 1
ATOM 635 N N . ASP A 1 84 ? 5.575 -12.782 -10.373 1.00 85.69 84 ASP A N 1
ATOM 636 C CA . ASP A 1 84 ? 4.402 -13.080 -9.552 1.00 85.69 84 ASP A CA 1
ATOM 637 C C . ASP A 1 84 ? 4.702 -13.931 -8.319 1.00 85.69 84 ASP A C 1
ATOM 639 O O . ASP A 1 84 ? 4.065 -13.749 -7.275 1.00 85.69 84 ASP A O 1
ATOM 643 N N . SER A 1 85 ? 5.685 -14.821 -8.404 1.00 87.00 85 SER A N 1
ATOM 644 C CA . SER A 1 85 ? 6.117 -15.645 -7.270 1.00 87.00 85 SER A CA 1
ATOM 645 C C . SER A 1 85 ? 6.964 -14.880 -6.244 1.00 87.00 85 SER A C 1
ATOM 647 O O . SER A 1 85 ? 6.870 -15.174 -5.045 1.00 87.00 85 SER A O 1
ATOM 649 N N . ALA A 1 86 ? 7.717 -13.870 -6.685 1.00 91.88 86 ALA A N 1
ATOM 650 C CA . ALA A 1 86 ? 8.575 -13.048 -5.838 1.00 91.88 86 ALA A CA 1
ATOM 651 C C . ALA A 1 86 ? 7.789 -12.147 -4.862 1.00 91.88 86 ALA A C 1
ATOM 653 O O . ALA A 1 86 ? 6.614 -11.825 -5.065 1.00 91.88 86 ALA A O 1
ATOM 654 N N . GLU A 1 87 ? 8.461 -11.704 -3.797 1.00 93.50 87 GLU A N 1
ATOM 655 C CA . GLU A 1 87 ? 7.902 -10.778 -2.800 1.00 93.50 87 GLU A CA 1
ATOM 656 C C . GLU A 1 87 ? 8.371 -9.336 -3.026 1.00 93.50 87 GLU A C 1
ATOM 658 O O . GLU A 1 87 ? 9.464 -9.096 -3.537 1.00 93.50 87 GLU A O 1
ATOM 663 N N . VAL A 1 88 ? 7.556 -8.362 -2.612 1.00 93.88 88 VAL A N 1
ATOM 664 C CA . VAL A 1 88 ? 7.889 -6.930 -2.706 1.00 93.88 88 VAL A CA 1
ATOM 665 C C . VAL A 1 88 ? 8.997 -6.579 -1.717 1.00 93.88 88 VAL A C 1
ATOM 667 O O . VAL A 1 88 ? 8.878 -6.862 -0.521 1.00 93.88 88 VAL A O 1
ATOM 670 N N . LEU A 1 89 ? 10.053 -5.907 -2.179 1.00 93.94 89 LEU A N 1
ATOM 671 C CA . LEU A 1 89 ? 11.106 -5.406 -1.299 1.00 93.94 89 LEU A CA 1
ATOM 672 C C . LEU A 1 89 ? 10.631 -4.156 -0.544 1.00 93.94 89 LEU A C 1
ATOM 674 O O . LEU A 1 89 ? 10.822 -3.026 -0.985 1.00 93.94 89 LEU A O 1
ATOM 678 N N . THR A 1 90 ? 10.022 -4.347 0.626 1.00 91.31 90 THR A N 1
ATOM 679 C CA . THR A 1 90 ? 9.638 -3.222 1.493 1.00 91.31 90 THR A CA 1
ATOM 680 C C . THR A 1 90 ? 10.849 -2.641 2.225 1.00 91.31 90 THR A C 1
ATOM 682 O O . THR A 1 90 ? 11.861 -3.317 2.436 1.00 91.31 90 THR A O 1
ATOM 685 N N . ARG A 1 91 ? 10.731 -1.399 2.718 1.00 89.12 91 ARG A N 1
ATOM 686 C CA . ARG A 1 91 ? 11.780 -0.758 3.531 1.00 89.12 91 ARG A CA 1
ATOM 687 C C . ARG A 1 91 ? 12.179 -1.598 4.747 1.00 89.12 91 ARG A C 1
ATOM 689 O O . ARG A 1 91 ? 13.357 -1.666 5.078 1.00 89.12 91 ARG A O 1
ATOM 696 N N . GLN A 1 92 ? 11.224 -2.254 5.408 1.00 89.88 92 GLN A N 1
ATOM 697 C CA . GLN A 1 92 ? 11.530 -3.118 6.550 1.00 89.88 92 GLN A CA 1
ATOM 698 C C . GLN A 1 92 ? 12.290 -4.383 6.139 1.00 89.88 92 GLN A C 1
ATOM 700 O O . GLN A 1 92 ? 13.232 -4.763 6.833 1.00 89.88 92 GLN A O 1
ATOM 705 N N . VAL A 1 93 ? 11.923 -5.018 5.018 1.00 93.12 93 VAL A N 1
ATOM 706 C CA . VAL A 1 93 ? 12.676 -6.169 4.486 1.00 93.12 93 VAL A CA 1
ATOM 707 C C . VAL A 1 93 ? 14.097 -5.744 4.126 1.00 93.12 93 VAL A C 1
ATOM 709 O O . VAL A 1 93 ? 15.046 -6.412 4.526 1.00 93.12 93 VAL A O 1
ATOM 712 N N . TYR A 1 94 ? 14.259 -4.595 3.464 1.00 95.19 94 TYR A N 1
ATOM 713 C CA . TYR A 1 94 ? 15.572 -4.025 3.165 1.00 95.19 94 TYR A CA 1
ATOM 714 C C . TYR A 1 94 ? 16.416 -3.801 4.431 1.00 95.19 94 TYR A C 1
ATOM 716 O O . TYR A 1 94 ? 17.588 -4.167 4.452 1.00 95.19 94 TYR A O 1
ATOM 724 N N . LEU A 1 95 ? 15.838 -3.246 5.504 1.00 94.31 95 LEU A N 1
ATOM 725 C CA . LEU A 1 95 ? 16.562 -3.029 6.762 1.00 94.31 95 LEU A CA 1
ATOM 726 C C . LEU A 1 95 ? 17.010 -4.347 7.409 1.00 94.31 95 LEU A C 1
ATOM 728 O O . LEU A 1 95 ? 18.148 -4.430 7.867 1.00 94.31 95 LEU A O 1
ATOM 732 N N . LYS A 1 96 ? 16.158 -5.383 7.397 1.00 94.19 96 LYS A N 1
ATOM 733 C CA . LYS A 1 96 ? 16.526 -6.730 7.868 1.00 94.19 96 LYS A CA 1
ATOM 734 C C . LYS A 1 96 ? 17.644 -7.338 7.022 1.00 94.19 96 LYS A C 1
ATOM 736 O O . LYS A 1 96 ? 18.607 -7.864 7.566 1.00 94.19 96 LYS A O 1
ATOM 741 N N . PHE A 1 97 ? 17.545 -7.221 5.699 1.00 95.62 97 PHE A N 1
ATOM 742 C CA . PHE A 1 97 ? 18.575 -7.686 4.773 1.00 95.62 97 PHE A CA 1
ATOM 743 C C . PHE A 1 97 ? 19.911 -6.970 4.996 1.00 95.62 97 PHE A C 1
ATOM 745 O O . PHE A 1 97 ? 20.953 -7.615 5.056 1.00 95.62 97 PHE A O 1
ATOM 752 N N . LYS A 1 98 ? 19.888 -5.645 5.164 1.00 95.94 98 LYS A N 1
ATOM 753 C CA . LYS A 1 98 ? 21.085 -4.846 5.432 1.00 95.94 98 LYS A CA 1
ATOM 754 C C . LYS A 1 98 ? 21.771 -5.287 6.728 1.00 95.94 98 LYS A C 1
ATOM 756 O O . LYS A 1 98 ? 22.982 -5.482 6.726 1.00 95.94 98 LYS A O 1
ATOM 761 N N . ASP A 1 99 ? 21.007 -5.473 7.803 1.00 94.81 99 ASP A N 1
ATOM 762 C CA . ASP A 1 99 ? 21.520 -5.968 9.088 1.00 94.81 99 ASP A CA 1
ATOM 763 C C . ASP A 1 99 ? 22.117 -7.382 8.959 1.00 94.81 99 ASP A C 1
ATOM 765 O O . ASP A 1 99 ? 23.223 -7.636 9.442 1.00 94.81 99 ASP A O 1
ATOM 769 N N . ALA A 1 100 ? 21.444 -8.285 8.237 1.00 94.50 100 ALA A N 1
ATOM 770 C CA . ALA A 1 100 ? 21.974 -9.614 7.934 1.00 94.50 100 ALA A CA 1
ATOM 771 C C . ALA A 1 100 ? 23.299 -9.543 7.153 1.00 94.50 100 ALA A C 1
ATOM 773 O O . ALA A 1 100 ? 24.274 -10.199 7.523 1.00 94.50 100 ALA A O 1
ATOM 774 N N . TRP A 1 101 ? 23.372 -8.697 6.125 1.00 94.88 101 TRP A N 1
ATOM 775 C CA . TRP A 1 101 ? 24.572 -8.503 5.311 1.00 94.88 101 TRP A CA 1
ATOM 776 C C . TRP A 1 101 ? 25.743 -7.923 6.123 1.00 94.88 101 TRP A C 1
ATOM 778 O O . TRP A 1 101 ? 26.875 -8.402 6.021 1.00 94.88 101 TRP A O 1
ATOM 788 N N . GLU A 1 102 ? 25.484 -6.943 6.994 1.00 93.19 102 GLU A N 1
ATOM 789 C CA . GLU A 1 102 ? 26.497 -6.381 7.898 1.00 93.19 102 GLU A CA 1
ATOM 790 C C . GLU A 1 102 ? 27.018 -7.428 8.895 1.00 93.19 102 GLU A C 1
ATOM 792 O O . GLU A 1 102 ? 28.228 -7.504 9.133 1.00 93.19 102 GLU A O 1
ATOM 797 N N . LYS A 1 103 ? 26.136 -8.275 9.441 1.00 92.88 103 LYS A N 1
ATOM 798 C CA . LYS A 1 103 ? 26.518 -9.393 10.321 1.00 92.88 103 LYS A CA 1
ATOM 799 C C . LYS A 1 103 ? 27.333 -10.458 9.588 1.00 92.88 103 LYS A C 1
ATOM 801 O O . LYS A 1 103 ? 28.319 -10.939 10.142 1.00 92.88 103 LYS A O 1
ATOM 806 N N . ALA A 1 104 ? 26.985 -10.774 8.340 1.00 90.56 104 ALA A N 1
ATOM 807 C CA . ALA A 1 104 ? 27.673 -11.783 7.532 1.00 90.56 104 ALA A CA 1
ATOM 808 C C . ALA A 1 104 ? 29.153 -11.460 7.301 1.00 90.56 104 ALA A C 1
ATOM 810 O O . ALA A 1 104 ? 29.982 -12.364 7.250 1.00 90.56 104 ALA A O 1
ATOM 811 N N . SER A 1 105 ? 29.510 -10.173 7.240 1.00 81.25 105 SER A N 1
ATOM 812 C CA . SER A 1 105 ? 30.908 -9.729 7.139 1.00 81.25 105 SER A CA 1
ATOM 813 C C . SER A 1 105 ? 31.777 -10.107 8.351 1.00 81.25 105 SER A C 1
ATOM 815 O O . SER A 1 105 ? 33.002 -10.083 8.252 1.00 81.25 105 SER A O 1
ATOM 817 N N . ARG A 1 106 ? 31.154 -10.462 9.485 1.00 84.00 106 ARG A N 1
ATOM 818 C CA . ARG A 1 106 ? 31.810 -10.740 10.774 1.00 84.00 106 ARG A CA 1
ATOM 819 C C . ARG A 1 106 ? 31.748 -12.214 11.181 1.00 84.00 106 ARG A C 1
ATOM 821 O O . ARG A 1 106 ? 32.190 -12.544 12.277 1.00 84.00 106 ARG A O 1
ATOM 828 N N . MET A 1 107 ? 31.161 -13.075 10.351 1.00 84.06 107 MET A N 1
ATOM 829 C CA . MET A 1 107 ? 30.920 -14.484 10.664 1.00 84.06 107 MET A CA 1
ATOM 830 C C . MET A 1 107 ? 31.641 -15.398 9.673 1.00 84.06 107 MET A C 1
ATOM 832 O O . MET A 1 107 ? 31.755 -15.071 8.492 1.00 84.06 107 MET A O 1
ATOM 836 N N . ASP A 1 108 ? 32.070 -16.569 10.147 1.00 78.44 108 ASP A N 1
ATOM 837 C CA . ASP A 1 108 ? 32.680 -17.598 9.292 1.00 78.44 108 ASP A CA 1
ATOM 838 C C . ASP A 1 108 ? 31.666 -18.159 8.283 1.00 78.44 108 ASP A C 1
ATOM 840 O O . ASP A 1 108 ? 31.983 -18.373 7.113 1.00 78.44 108 ASP A O 1
ATOM 844 N N . SER A 1 109 ? 30.416 -18.335 8.723 1.00 84.44 109 SER A N 1
ATOM 845 C CA . SER A 1 109 ? 29.286 -18.670 7.856 1.00 84.44 109 SER A CA 1
ATOM 846 C C . SER A 1 109 ? 28.580 -17.397 7.401 1.00 84.44 109 SER A C 1
ATOM 848 O O . SER A 1 109 ? 27.839 -16.771 8.166 1.00 84.44 109 SER A O 1
ATOM 850 N N . ARG A 1 110 ? 28.802 -17.016 6.140 1.00 82.75 110 ARG A N 1
ATOM 851 C CA . ARG A 1 110 ? 28.210 -15.805 5.552 1.00 82.75 110 ARG A CA 1
ATOM 852 C C . ARG A 1 110 ? 26.704 -15.915 5.318 1.00 82.75 110 ARG A C 1
ATOM 854 O O . ARG A 1 110 ? 26.044 -14.884 5.285 1.00 82.75 110 ARG A O 1
ATOM 861 N N . ASP A 1 111 ? 26.160 -17.124 5.210 1.00 84.25 111 ASP A N 1
ATOM 862 C CA . ASP A 1 111 ? 24.738 -17.332 4.908 1.00 84.25 111 ASP A CA 1
ATOM 863 C C . ASP A 1 111 ? 23.856 -17.336 6.164 1.00 84.25 111 ASP A C 1
ATOM 865 O O . ASP A 1 111 ? 22.683 -16.974 6.105 1.00 84.25 111 ASP A O 1
ATOM 869 N N . THR A 1 112 ? 24.414 -17.676 7.332 1.00 86.38 112 THR A N 1
ATOM 870 C CA . THR A 1 112 ? 23.650 -17.805 8.587 1.00 86.38 112 THR A CA 1
ATOM 871 C C . THR A 1 112 ? 22.821 -16.562 8.944 1.00 86.38 112 THR A C 1
ATOM 873 O O . THR A 1 112 ? 21.655 -16.724 9.302 1.00 86.38 112 THR A O 1
ATOM 876 N N . PRO A 1 113 ? 23.325 -15.319 8.818 1.00 89.06 113 PRO A N 1
ATOM 877 C CA . PRO A 1 113 ? 22.516 -14.130 9.108 1.00 89.06 113 PRO A CA 1
ATOM 878 C C . PRO A 1 113 ? 21.262 -13.979 8.238 1.00 89.06 113 PRO A C 1
ATOM 880 O O . PRO A 1 113 ? 20.273 -13.389 8.684 1.00 89.06 113 PRO A O 1
ATOM 883 N N . PHE A 1 114 ? 21.282 -14.513 7.014 1.00 89.12 114 PHE A N 1
ATOM 884 C CA . PHE A 1 114 ? 20.181 -14.395 6.057 1.00 89.12 114 PHE A CA 1
ATOM 885 C C . PHE A 1 114 ? 19.003 -15.321 6.380 1.00 89.12 114 PHE A C 1
ATOM 887 O O . PHE A 1 114 ? 17.894 -15.039 5.942 1.00 89.12 114 PHE A O 1
ATOM 894 N N . GLN A 1 115 ? 19.187 -16.324 7.248 1.00 86.75 115 GLN A N 1
ATOM 895 C CA . GLN A 1 115 ? 18.111 -17.193 7.759 1.00 86.75 115 GLN A CA 1
ATOM 896 C C . GLN A 1 115 ? 17.057 -16.437 8.593 1.00 86.75 115 GLN A C 1
ATOM 898 O O . GLN A 1 115 ? 16.012 -16.979 8.934 1.00 86.75 115 GLN A O 1
ATOM 903 N N . SER A 1 116 ? 17.330 -15.180 8.957 1.00 85.56 116 SER A N 1
ATOM 904 C CA . SER A 1 116 ? 16.357 -14.292 9.607 1.00 85.56 116 SER A CA 1
ATOM 905 C C . SER A 1 116 ? 15.327 -13.692 8.638 1.00 85.56 116 SER A C 1
ATOM 907 O O . SER A 1 116 ? 14.332 -13.102 9.077 1.00 85.56 116 SER A O 1
ATOM 909 N N . LEU A 1 117 ? 15.569 -13.802 7.329 1.00 88.94 117 LEU A N 1
ATOM 910 C CA . LEU A 1 117 ? 14.633 -13.395 6.289 1.00 88.94 117 LEU A CA 1
ATOM 911 C C . LEU A 1 117 ? 13.595 -14.498 6.069 1.00 88.94 117 LEU A C 1
ATOM 913 O O . LEU A 1 117 ? 13.853 -15.669 6.310 1.00 88.94 117 LEU A O 1
ATOM 917 N N . ALA A 1 118 ? 12.399 -14.111 5.627 1.00 85.62 118 ALA A N 1
ATOM 918 C CA . ALA A 1 118 ? 11.386 -15.089 5.252 1.00 85.62 118 ALA A CA 1
ATOM 919 C C . ALA A 1 118 ? 11.812 -15.813 3.972 1.00 85.62 118 ALA A C 1
ATOM 921 O O . ALA A 1 118 ? 12.222 -15.142 3.024 1.00 85.62 118 ALA A O 1
ATOM 922 N N . ASP A 1 119 ? 11.646 -17.134 3.937 1.00 87.12 119 ASP A N 1
ATOM 923 C CA . ASP A 1 119 ? 11.971 -17.942 2.765 1.00 87.12 119 ASP A CA 1
ATOM 924 C C . ASP A 1 119 ? 11.063 -17.582 1.582 1.00 87.12 119 ASP A C 1
ATOM 926 O O . ASP A 1 119 ? 9.831 -17.661 1.654 1.00 87.12 119 ASP A O 1
ATOM 930 N N . VAL A 1 120 ? 11.689 -17.146 0.491 1.00 88.19 120 VAL A N 1
ATOM 931 C CA . VAL A 1 120 ? 11.047 -16.805 -0.777 1.00 88.19 120 VAL A CA 1
ATOM 932 C C . VAL A 1 120 ? 11.876 -17.431 -1.888 1.00 88.19 120 VAL A C 1
ATOM 934 O O . VAL A 1 120 ? 12.932 -16.915 -2.253 1.00 88.19 120 VAL A O 1
ATOM 937 N N . GLU A 1 121 ? 11.391 -18.540 -2.432 1.00 86.94 121 GLU A N 1
ATOM 938 C CA . GLU A 1 121 ? 12.063 -19.297 -3.487 1.00 86.94 121 GLU A CA 1
ATOM 939 C C . GLU A 1 121 ? 11.335 -19.145 -4.829 1.00 86.94 121 GLU A C 1
ATOM 941 O O . GLU A 1 121 ? 10.102 -19.040 -4.857 1.00 86.94 121 GLU A O 1
ATOM 946 N N . PRO A 1 122 ? 12.068 -19.124 -5.956 1.00 85.12 122 PRO A N 1
ATOM 947 C CA . PRO A 1 122 ? 11.454 -19.167 -7.270 1.00 85.12 122 PRO A CA 1
ATOM 948 C C . PRO A 1 122 ? 10.823 -20.545 -7.521 1.00 85.12 122 PRO A C 1
ATOM 950 O O . PRO A 1 122 ? 11.345 -21.561 -7.058 1.00 85.12 122 PRO A O 1
ATOM 953 N N . PRO A 1 123 ? 9.728 -20.614 -8.294 1.00 79.06 123 PRO A N 1
ATOM 954 C CA . PRO A 1 123 ? 9.133 -21.885 -8.675 1.00 79.06 123 PRO A CA 1
ATOM 955 C C . PRO A 1 123 ? 10.123 -22.696 -9.521 1.00 79.06 123 PRO A C 1
ATOM 957 O O . PRO A 1 123 ? 10.670 -22.198 -10.507 1.00 79.06 123 PRO A O 1
ATOM 960 N N . THR A 1 124 ? 10.349 -23.956 -9.152 1.00 67.75 124 THR A N 1
ATOM 961 C CA . THR A 1 124 ? 11.203 -24.891 -9.898 1.00 67.75 124 THR A CA 1
ATOM 962 C C . THR A 1 124 ? 10.375 -25.777 -10.832 1.00 67.75 124 THR A C 1
ATOM 964 O O . THR A 1 124 ? 9.268 -26.198 -10.507 1.00 67.75 124 THR A O 1
ATOM 967 N N . VAL A 1 125 ? 10.935 -26.113 -12.004 1.00 54.22 125 VAL A N 1
ATOM 968 C CA . VAL A 1 125 ? 10.317 -27.033 -12.991 1.00 54.22 125 VAL A CA 1
ATOM 9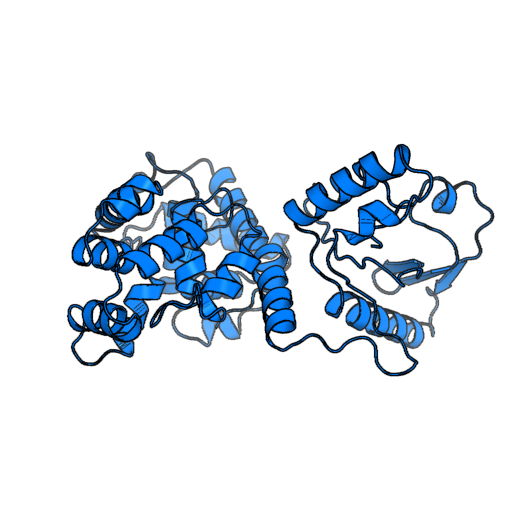69 C C . VAL A 1 125 ? 10.181 -28.463 -12.433 1.00 54.22 125 VAL A C 1
ATOM 971 O O . VAL A 1 125 ? 9.312 -29.226 -12.847 1.00 54.22 125 VAL A O 1
ATOM 974 N N . LEU A 1 126 ? 11.018 -28.827 -11.456 1.00 43.22 126 LEU A N 1
ATOM 975 C CA . LEU A 1 126 ? 10.938 -30.083 -10.716 1.00 43.22 126 LEU A CA 1
ATOM 976 C C . LEU A 1 126 ? 10.149 -29.873 -9.417 1.00 43.22 126 LEU A C 1
ATOM 978 O O . LEU A 1 126 ? 10.661 -29.283 -8.472 1.00 43.22 126 LEU A O 1
ATOM 982 N N . ALA A 1 127 ? 8.910 -30.369 -9.427 1.00 38.88 127 ALA A N 1
ATOM 983 C CA . ALA A 1 127 ? 8.085 -30.815 -8.302 1.00 38.88 127 ALA A CA 1
ATOM 984 C C . ALA A 1 127 ? 8.286 -30.130 -6.928 1.00 38.88 127 ALA A C 1
ATOM 986 O O . ALA A 1 127 ? 9.225 -30.430 -6.197 1.00 38.88 127 ALA A O 1
ATOM 987 N N . GLY A 1 128 ? 7.276 -29.361 -6.503 1.00 42.53 128 GLY A N 1
ATOM 988 C CA . GLY A 1 128 ? 6.961 -29.183 -5.079 1.00 42.53 128 GLY A CA 1
ATOM 989 C C . GLY A 1 128 ? 7.528 -27.950 -4.374 1.00 42.53 128 GLY A C 1
ATOM 990 O O . GLY A 1 128 ? 7.505 -27.932 -3.145 1.00 42.53 128 GLY A O 1
ATOM 991 N N . SER A 1 129 ? 7.992 -26.922 -5.098 1.00 47.53 129 SER A N 1
ATOM 992 C CA . SER A 1 129 ? 8.357 -25.626 -4.498 1.00 47.53 129 SER A CA 1
ATOM 993 C C . SER A 1 129 ? 7.193 -25.104 -3.646 1.00 47.53 129 SER A C 1
ATOM 995 O O . SER A 1 129 ? 6.071 -24.994 -4.150 1.00 47.53 129 SER A O 1
ATOM 997 N N . GLY A 1 130 ? 7.450 -24.854 -2.358 1.00 50.50 130 GLY A N 1
ATOM 998 C CA . GLY A 1 130 ? 6.443 -24.721 -1.303 1.00 50.50 130 GLY A CA 1
ATOM 999 C C . GLY A 1 130 ? 5.214 -23.907 -1.709 1.00 50.50 130 GLY A C 1
ATOM 1000 O O . GLY A 1 130 ? 5.296 -22.705 -1.956 1.00 50.50 130 GLY A O 1
ATOM 1001 N N . HIS A 1 131 ? 4.051 -24.561 -1.765 1.00 57.22 131 HIS A N 1
ATOM 1002 C CA . HIS A 1 131 ? 2.790 -23.862 -1.984 1.00 57.22 131 HIS A CA 1
ATOM 1003 C C . HIS A 1 131 ? 2.600 -22.832 -0.866 1.00 57.22 131 HIS A C 1
ATOM 1005 O O . HIS A 1 131 ? 2.491 -23.201 0.306 1.00 57.22 131 HIS A O 1
ATOM 1011 N N . LYS A 1 132 ? 2.548 -21.539 -1.222 1.00 65.25 132 LYS A N 1
ATOM 1012 C CA . LYS A 1 132 ? 2.152 -20.495 -0.275 1.00 65.25 132 LYS A CA 1
ATOM 1013 C C . LYS A 1 132 ? 0.783 -20.886 0.287 1.00 65.25 132 LYS A C 1
ATOM 1015 O O . LYS A 1 132 ? -0.141 -21.252 -0.438 1.00 65.25 132 LYS A O 1
ATOM 1020 N N . THR A 1 133 ? 0.636 -20.809 1.601 1.00 74.88 133 THR A N 1
ATOM 1021 C CA . THR A 1 133 ? -0.681 -20.911 2.234 1.00 74.88 133 THR A CA 1
ATOM 1022 C C . THR A 1 133 ? -1.586 -19.788 1.716 1.00 74.88 133 THR A C 1
ATOM 1024 O O . THR A 1 133 ? -1.106 -18.740 1.276 1.00 74.88 133 THR A O 1
ATOM 1027 N N . ALA A 1 134 ? -2.908 -19.953 1.810 1.00 76.38 134 ALA A N 1
ATOM 1028 C CA . ALA A 1 134 ? -3.855 -18.905 1.415 1.00 76.38 134 ALA A CA 1
ATOM 1029 C C . ALA A 1 134 ? -3.563 -17.555 2.107 1.00 76.38 134 ALA A C 1
ATOM 1031 O O . ALA A 1 134 ? -3.687 -16.497 1.494 1.00 76.38 134 ALA A O 1
ATOM 1032 N N . GLN A 1 135 ? -3.105 -17.592 3.363 1.00 75.62 135 GLN A N 1
ATOM 1033 C CA . GLN A 1 135 ? -2.709 -16.403 4.116 1.00 75.62 135 GLN A CA 1
ATOM 1034 C C . GLN A 1 135 ? -1.430 -15.754 3.562 1.00 75.62 135 GLN A C 1
ATOM 1036 O O . GLN A 1 135 ? -1.368 -14.531 3.454 1.00 75.62 135 GLN A O 1
ATOM 1041 N N . GLN A 1 136 ? -0.424 -16.547 3.182 1.00 79.06 136 GLN A N 1
ATOM 1042 C CA . GLN A 1 136 ? 0.799 -16.035 2.549 1.00 79.06 136 GLN A CA 1
ATOM 1043 C C . GLN A 1 136 ? 0.515 -15.446 1.164 1.00 79.06 136 GLN A C 1
ATOM 1045 O O . GLN A 1 136 ? 1.033 -14.378 0.848 1.00 79.06 136 GLN A O 1
ATOM 1050 N N . HIS A 1 137 ? -0.343 -16.091 0.367 1.00 82.31 137 HIS A N 1
ATOM 1051 C CA . HIS A 1 137 ? -0.817 -15.536 -0.903 1.00 82.31 137 HIS A CA 1
ATOM 1052 C C . HIS A 1 137 ? -1.520 -14.195 -0.700 1.00 82.31 137 HIS A C 1
ATOM 1054 O O . HIS A 1 137 ? -1.162 -13.213 -1.343 1.00 82.31 137 HIS A O 1
ATOM 1060 N N . TYR A 1 138 ? -2.462 -14.131 0.243 1.00 86.31 138 TYR A N 1
ATOM 1061 C CA . TYR A 1 138 ? -3.156 -12.889 0.567 1.00 86.31 138 TYR A CA 1
ATOM 1062 C C . TYR A 1 138 ? -2.189 -11.778 0.992 1.00 86.31 138 TYR A C 1
ATOM 1064 O O . TYR A 1 138 ? -2.312 -10.647 0.531 1.00 86.31 138 TYR A O 1
ATOM 1072 N N . LEU A 1 139 ? -1.222 -12.082 1.863 1.00 88.50 139 LEU A N 1
ATOM 1073 C CA . LEU A 1 139 ? -0.254 -11.096 2.337 1.00 88.50 139 LEU A CA 1
ATOM 1074 C C . LEU A 1 139 ? 0.659 -10.599 1.207 1.00 88.50 139 LEU A C 1
ATOM 1076 O O . LEU A 1 139 ? 0.917 -9.400 1.120 1.00 88.50 139 LEU A O 1
ATOM 1080 N N . SER A 1 140 ? 1.101 -11.498 0.327 1.00 87.81 140 SER A N 1
ATOM 1081 C CA . SER A 1 140 ? 1.862 -11.152 -0.879 1.00 87.81 140 SER A CA 1
ATOM 1082 C C . SER A 1 140 ? 1.070 -10.193 -1.773 1.00 87.81 140 SER A C 1
ATOM 1084 O O . SER A 1 140 ? 1.541 -9.105 -2.110 1.00 87.81 140 SER A O 1
ATOM 1086 N N . ASP A 1 141 ? -0.184 -10.536 -2.070 1.00 89.69 141 ASP A N 1
ATOM 1087 C CA . ASP A 1 141 ? -1.093 -9.702 -2.860 1.00 89.69 141 ASP A CA 1
ATOM 1088 C C . ASP A 1 141 ? -1.361 -8.349 -2.199 1.00 89.69 141 ASP A C 1
ATOM 1090 O O . ASP A 1 141 ? -1.430 -7.313 -2.870 1.00 89.69 141 ASP A O 1
ATOM 1094 N N . LEU A 1 142 ? -1.502 -8.336 -0.875 1.00 91.19 142 LEU A N 1
ATOM 1095 C CA . LEU A 1 142 ? -1.714 -7.122 -0.107 1.00 91.19 142 LEU A CA 1
ATOM 1096 C C . LEU A 1 142 ? -0.501 -6.191 -0.196 1.00 91.19 142 LEU A C 1
ATOM 1098 O O . LEU A 1 142 ? -0.688 -5.000 -0.439 1.00 91.19 142 LEU A O 1
ATOM 1102 N N . ARG A 1 143 ? 0.722 -6.719 -0.066 1.00 92.44 143 ARG A N 1
ATOM 1103 C CA . ARG A 1 143 ? 1.964 -5.946 -0.235 1.00 92.44 143 ARG A CA 1
ATOM 1104 C C . ARG A 1 143 ? 2.065 -5.350 -1.628 1.00 92.44 143 ARG A C 1
ATOM 1106 O O . ARG A 1 143 ? 2.284 -4.149 -1.737 1.00 92.44 143 ARG A O 1
ATOM 1113 N N . LYS A 1 144 ? 1.844 -6.156 -2.671 1.00 92.06 144 LYS A N 1
ATOM 1114 C CA . LYS A 1 144 ? 1.834 -5.687 -4.067 1.00 92.06 144 LYS A CA 1
ATOM 1115 C C . LYS A 1 144 ? 0.824 -4.558 -4.243 1.00 92.06 144 LYS A C 1
ATOM 1117 O O . LYS A 1 144 ? 1.154 -3.483 -4.726 1.00 92.06 144 LYS A O 1
ATOM 1122 N N . THR A 1 145 ? -0.395 -4.750 -3.745 1.00 91.81 145 THR A N 1
ATOM 1123 C CA . THR A 1 145 ? -1.432 -3.725 -3.883 1.00 91.81 145 THR A CA 1
ATOM 1124 C C . THR A 1 145 ? -1.093 -2.439 -3.116 1.00 91.81 145 THR A C 1
ATOM 1126 O O . THR A 1 145 ? -1.314 -1.347 -3.624 1.00 91.81 145 THR A O 1
ATOM 1129 N N . ILE A 1 146 ? -0.576 -2.525 -1.888 1.00 92.19 146 ILE A N 1
ATOM 1130 C CA . ILE A 1 146 ? -0.258 -1.327 -1.096 1.00 92.19 146 ILE A CA 1
ATOM 1131 C C . ILE A 1 146 ? 0.946 -0.596 -1.689 1.00 92.19 146 ILE A C 1
ATOM 1133 O O . ILE A 1 146 ? 0.853 0.598 -1.963 1.00 92.19 146 ILE A O 1
ATOM 1137 N N . TYR A 1 147 ? 2.060 -1.302 -1.875 1.00 91.25 147 TYR A N 1
ATOM 1138 C CA . TYR A 1 147 ? 3.361 -0.690 -2.135 1.00 91.25 147 TYR A CA 1
ATOM 1139 C C . TYR A 1 147 ? 3.647 -0.449 -3.614 1.00 91.25 147 TYR A C 1
ATOM 1141 O O . TYR A 1 147 ? 4.379 0.482 -3.924 1.00 91.25 147 TYR A O 1
ATOM 1149 N N . GLU A 1 148 ? 3.071 -1.242 -4.519 1.00 90.81 148 GLU A N 1
ATOM 1150 C CA . GLU A 1 148 ? 3.309 -1.102 -5.963 1.00 90.81 148 GLU A CA 1
ATOM 1151 C C . GLU A 1 148 ? 2.128 -0.447 -6.694 1.00 90.81 148 GLU A C 1
ATOM 1153 O O . GLU A 1 148 ? 2.297 0.018 -7.816 1.00 90.81 148 GLU A O 1
ATOM 1158 N N . GLN A 1 149 ? 0.939 -0.381 -6.078 1.00 92.62 149 GLN A N 1
ATOM 1159 C CA . GLN A 1 149 ? -0.246 0.220 -6.705 1.00 92.62 149 GLN A CA 1
ATOM 1160 C C . GLN A 1 149 ? -0.724 1.470 -5.960 1.00 92.62 149 GLN A C 1
ATOM 1162 O O . GLN A 1 149 ? -0.658 2.572 -6.495 1.00 92.62 149 GLN A O 1
ATOM 1167 N N . TYR A 1 150 ? -1.210 1.332 -4.725 1.00 93.62 150 TYR A N 1
ATOM 1168 C CA . TYR A 1 150 ? -1.890 2.432 -4.033 1.00 93.62 150 TYR A CA 1
ATOM 1169 C C . TYR A 1 150 ? -0.956 3.562 -3.605 1.00 93.62 150 TYR A C 1
ATOM 1171 O O . TYR A 1 150 ? -1.269 4.723 -3.855 1.00 93.62 150 TYR A O 1
ATOM 1179 N N . LEU A 1 151 ? 0.169 3.234 -2.967 1.00 91.88 151 LEU A N 1
ATOM 1180 C CA . LEU A 1 151 ? 1.149 4.215 -2.508 1.00 91.88 151 LEU A CA 1
ATOM 1181 C C . LEU A 1 151 ? 1.717 5.056 -3.667 1.00 91.88 151 LEU A C 1
ATOM 1183 O O . LEU A 1 151 ? 1.574 6.277 -3.605 1.00 91.88 151 LEU A O 1
ATOM 1187 N N . PRO A 1 152 ? 2.286 4.466 -4.740 1.00 91.94 152 PRO A N 1
ATOM 1188 C CA . PRO A 1 152 ? 2.836 5.260 -5.838 1.00 91.94 152 PRO A CA 1
ATOM 1189 C C . PRO A 1 152 ? 1.761 6.053 -6.586 1.00 91.94 152 PRO A C 1
ATOM 1191 O O . PRO A 1 152 ? 1.985 7.217 -6.906 1.00 91.94 152 PRO A O 1
ATOM 1194 N N . ALA A 1 153 ? 0.572 5.481 -6.814 1.00 94.75 153 ALA A N 1
ATOM 1195 C CA . ALA A 1 153 ? -0.509 6.204 -7.482 1.00 94.75 153 ALA A CA 1
ATOM 1196 C C . ALA A 1 153 ? -0.992 7.414 -6.668 1.00 94.75 153 ALA A C 1
ATOM 1198 O O . ALA A 1 153 ? -1.241 8.485 -7.222 1.00 94.75 153 ALA A O 1
ATOM 1199 N N . PHE A 1 154 ? -1.101 7.265 -5.346 1.00 95.12 154 PHE A N 1
ATOM 1200 C CA . PHE A 1 154 ? -1.461 8.373 -4.471 1.00 95.12 154 PHE A CA 1
ATOM 1201 C C . PHE A 1 154 ? -0.371 9.447 -4.431 1.00 95.12 154 PHE A C 1
ATOM 1203 O O . PHE A 1 154 ? -0.700 10.628 -4.519 1.00 95.12 154 PHE A O 1
ATOM 1210 N N . GLU A 1 155 ? 0.907 9.068 -4.326 1.00 92.56 155 GLU A N 1
ATOM 1211 C CA . GLU A 1 155 ? 2.004 10.042 -4.316 1.00 92.56 155 GLU A CA 1
ATOM 1212 C C . GLU A 1 155 ? 2.153 10.773 -5.652 1.00 92.56 155 GLU A C 1
ATOM 1214 O O . GLU A 1 155 ? 2.424 11.970 -5.640 1.00 92.56 155 GLU A O 1
ATOM 1219 N N . GLU A 1 156 ? 1.896 10.121 -6.793 1.00 94.25 156 GLU A N 1
ATOM 1220 C CA . GLU A 1 156 ? 1.857 10.798 -8.097 1.00 94.25 156 GLU A CA 1
ATOM 1221 C C . GLU A 1 156 ? 0.777 11.891 -8.113 1.00 94.25 156 GLU A C 1
ATOM 1223 O O . GLU A 1 156 ? 1.049 13.035 -8.483 1.00 94.25 156 GLU A O 1
ATOM 1228 N N . VAL A 1 157 ? -0.436 11.580 -7.639 1.00 95.75 157 VAL A N 1
ATOM 1229 C CA . VAL A 1 157 ? -1.519 12.570 -7.512 1.00 95.75 157 VAL A CA 1
ATOM 1230 C C . VAL A 1 157 ? -1.130 13.681 -6.532 1.00 95.75 157 VAL A C 1
ATOM 1232 O O . VAL A 1 157 ? -1.295 14.862 -6.839 1.00 95.75 157 VAL A O 1
ATOM 1235 N N . ALA A 1 158 ? -0.587 13.325 -5.367 1.00 93.88 158 ALA A N 1
ATOM 1236 C CA . ALA A 1 158 ? -0.179 14.283 -4.349 1.00 93.88 158 ALA A CA 1
ATOM 1237 C C . ALA A 1 158 ? 0.924 15.225 -4.851 1.00 93.88 158 ALA A C 1
ATOM 1239 O O . ALA A 1 158 ? 0.863 16.425 -4.590 1.00 93.88 158 ALA A O 1
ATOM 1240 N N . ALA A 1 159 ? 1.906 14.713 -5.596 1.00 93.75 159 ALA A N 1
ATOM 1241 C CA . ALA A 1 159 ? 2.952 15.510 -6.223 1.00 93.75 159 ALA A CA 1
ATOM 1242 C C . ALA A 1 159 ? 2.365 16.519 -7.217 1.00 93.75 159 ALA A C 1
ATOM 1244 O O . ALA A 1 159 ? 2.695 17.700 -7.147 1.00 93.75 159 ALA A O 1
ATOM 1245 N N . ILE A 1 160 ? 1.429 16.093 -8.070 1.00 94.62 160 ILE A N 1
ATOM 1246 C CA . ILE A 1 160 ? 0.780 16.984 -9.042 1.00 94.62 160 ILE A CA 1
ATOM 1247 C C . ILE A 1 160 ? -0.027 18.089 -8.345 1.00 94.62 160 ILE A C 1
ATOM 1249 O O . ILE A 1 160 ? 0.035 19.241 -8.779 1.00 94.62 160 ILE A O 1
ATOM 1253 N N . LEU A 1 161 ? -0.745 17.775 -7.257 1.00 93.12 161 LEU A N 1
ATOM 1254 C CA . LEU A 1 161 ? -1.422 18.793 -6.441 1.00 93.12 161 LEU A CA 1
ATOM 1255 C C . LEU A 1 161 ? -0.416 19.780 -5.824 1.00 93.12 161 LEU A C 1
ATOM 1257 O O . LEU A 1 161 ? -0.616 20.990 -5.915 1.00 93.12 161 LEU A O 1
ATOM 1261 N N . ARG A 1 162 ? 0.679 19.280 -5.230 1.00 91.88 162 ARG A N 1
ATOM 1262 C CA . ARG A 1 162 ? 1.735 20.111 -4.618 1.00 91.88 162 ARG A CA 1
ATOM 1263 C C . ARG A 1 162 ? 2.365 21.071 -5.629 1.00 91.88 162 ARG A C 1
ATOM 1265 O O . ARG A 1 162 ? 2.603 22.230 -5.301 1.00 91.88 162 ARG A O 1
ATOM 1272 N N . GLU A 1 163 ? 2.604 20.610 -6.853 1.00 91.69 163 GLU A N 1
ATOM 1273 C CA . GLU A 1 163 ? 3.191 21.413 -7.931 1.00 91.69 163 GLU A CA 1
ATOM 1274 C C . GLU A 1 163 ? 2.306 22.572 -8.399 1.00 91.69 163 GLU A C 1
ATOM 1276 O O . GLU A 1 163 ? 2.841 23.575 -8.866 1.00 91.69 163 GLU A O 1
ATOM 1281 N N . GLN A 1 164 ? 0.975 22.486 -8.256 1.00 86.38 164 GLN A N 1
ATOM 1282 C CA . GLN A 1 164 ? 0.099 23.630 -8.557 1.00 86.38 164 GLN A CA 1
ATOM 1283 C C . GLN A 1 164 ? 0.322 24.803 -7.591 1.00 86.38 164 GLN A C 1
ATOM 1285 O O . GLN A 1 164 ? -0.147 25.912 -7.846 1.00 86.38 164 GLN A O 1
ATOM 1290 N N . GLY A 1 165 ? 1.001 24.569 -6.460 1.00 75.44 165 GLY A N 1
ATOM 1291 C CA . GLY A 1 165 ? 1.363 25.594 -5.479 1.00 75.44 165 GLY A CA 1
ATOM 1292 C C . GLY A 1 165 ? 0.175 26.236 -4.756 1.00 75.44 165 GLY A C 1
ATOM 1293 O O . GLY A 1 165 ? 0.368 27.148 -3.956 1.00 75.44 165 GLY A O 1
ATOM 1294 N N . THR A 1 166 ? -1.047 25.772 -5.021 1.00 82.38 166 THR A N 1
ATOM 1295 C CA . THR A 1 166 ? -2.302 26.298 -4.481 1.00 82.38 166 THR A CA 1
ATOM 1296 C C . THR A 1 166 ? -3.109 25.167 -3.855 1.00 82.38 166 THR A C 1
ATOM 1298 O O . THR A 1 166 ? -3.120 24.041 -4.349 1.00 82.38 166 THR A O 1
ATOM 1301 N N . ARG A 1 167 ? -3.745 25.465 -2.720 1.00 91.38 167 ARG A N 1
ATOM 1302 C CA . ARG A 1 167 ? -4.550 24.527 -1.930 1.00 91.38 167 ARG A CA 1
ATOM 1303 C C . ARG A 1 167 ? -5.925 25.112 -1.688 1.00 91.38 167 ARG A C 1
ATOM 1305 O O . ARG A 1 167 ? -6.100 26.334 -1.717 1.00 91.38 167 ARG A O 1
ATOM 1312 N N . ARG A 1 168 ? -6.883 24.244 -1.388 1.00 92.62 168 ARG A N 1
ATOM 1313 C CA . ARG A 1 168 ? -8.178 24.671 -0.866 1.00 92.62 168 ARG A CA 1
ATOM 1314 C C . ARG A 1 168 ? -8.002 25.280 0.541 1.00 92.62 168 ARG A C 1
ATOM 1316 O O . ARG A 1 168 ? -7.353 24.646 1.380 1.00 92.62 168 ARG A O 1
ATOM 1323 N N . PRO A 1 169 ? -8.543 26.486 0.825 1.00 92.12 169 PRO A N 1
ATOM 1324 C CA . PRO A 1 169 ? -8.371 27.166 2.113 1.00 92.12 169 PRO A CA 1
ATOM 1325 C C . PRO A 1 169 ? -8.740 26.318 3.334 1.00 92.12 169 PRO A C 1
ATOM 1327 O O . PRO A 1 169 ? -8.114 26.448 4.386 1.00 92.12 169 PRO A O 1
ATOM 1330 N N . GLU A 1 170 ? -9.710 25.419 3.165 1.00 92.88 170 GLU A N 1
ATOM 1331 C CA . GLU A 1 170 ? -10.197 24.476 4.169 1.00 92.88 170 GLU A CA 1
ATOM 1332 C C . GLU A 1 170 ? -9.075 23.557 4.709 1.00 92.88 170 GLU A C 1
ATOM 1334 O O . GLU A 1 170 ? -9.159 23.084 5.836 1.00 92.88 170 GLU A O 1
ATOM 1339 N N . PHE A 1 171 ? -7.991 23.332 3.951 1.00 92.25 171 PHE A N 1
ATOM 1340 C CA . PHE A 1 171 ? -6.899 22.412 4.314 1.00 92.25 171 PHE A CA 1
ATOM 1341 C C . PHE A 1 171 ? -5.585 23.101 4.701 1.00 92.25 171 PHE A C 1
ATOM 1343 O O . PHE A 1 171 ? -4.586 22.413 4.920 1.00 92.25 171 PHE A O 1
ATOM 1350 N N . ASN A 1 172 ? -5.549 24.434 4.812 1.00 88.50 172 ASN A N 1
ATOM 1351 C CA . ASN A 1 172 ? -4.310 25.177 5.091 1.00 88.50 172 ASN A CA 1
ATOM 1352 C C . ASN A 1 172 ? -3.607 24.752 6.397 1.00 88.50 172 ASN A C 1
ATOM 1354 O O . ASN A 1 172 ? -2.388 24.868 6.494 1.00 88.50 172 ASN A O 1
ATOM 1358 N N . GLY A 1 173 ? -4.357 24.245 7.382 1.00 84.44 173 GLY A N 1
ATOM 1359 C CA . GLY A 1 173 ? -3.827 23.752 8.659 1.00 84.44 173 GLY A CA 1
ATOM 1360 C C . GLY A 1 173 ? -3.460 22.264 8.688 1.00 84.44 173 GLY A C 1
ATOM 1361 O O . GLY A 1 173 ? -2.987 21.782 9.713 1.00 84.44 173 GLY A O 1
ATOM 1362 N N . LEU A 1 174 ? -3.682 21.523 7.598 1.00 86.19 174 LEU A N 1
ATOM 1363 C CA . LEU A 1 174 ? -3.498 20.071 7.551 1.00 86.19 174 LEU A CA 1
ATOM 1364 C C . LEU A 1 174 ? -2.361 19.662 6.614 1.00 86.19 174 LEU A C 1
ATOM 1366 O O . LEU A 1 174 ? -2.003 20.369 5.668 1.00 86.19 174 LEU A O 1
ATOM 1370 N N . ALA A 1 175 ? -1.841 18.453 6.826 1.00 86.44 175 ALA A N 1
ATOM 1371 C CA . ALA A 1 175 ? -0.971 17.793 5.859 1.00 86.44 175 ALA A CA 1
ATOM 1372 C C . ALA A 1 175 ? -1.668 17.620 4.489 1.00 86.44 175 ALA A C 1
ATOM 1374 O O . ALA A 1 175 ? -2.884 17.772 4.346 1.00 86.44 175 ALA A O 1
ATOM 1375 N N . TRP A 1 176 ? -0.899 17.270 3.456 1.00 87.12 176 TRP A N 1
ATOM 1376 C CA . TRP A 1 176 ? -1.441 17.047 2.108 1.00 87.12 176 TRP A CA 1
ATOM 1377 C C . TRP A 1 176 ? -2.357 15.823 2.011 1.00 87.12 176 TRP A C 1
ATOM 1379 O O . TRP A 1 176 ? -3.292 15.832 1.217 1.00 87.12 176 TRP A O 1
ATOM 1389 N N . GLY A 1 177 ? -2.124 14.791 2.829 1.00 88.12 177 GLY A N 1
ATOM 1390 C CA . GLY A 1 177 ? -2.871 13.529 2.787 1.00 88.12 177 GLY A CA 1
ATOM 1391 C C . GLY A 1 177 ? -4.397 13.708 2.830 1.00 88.12 177 GLY A C 1
ATOM 1392 O O . GLY A 1 177 ? -5.069 13.256 1.901 1.00 88.12 177 GLY A O 1
ATOM 1393 N N . PRO A 1 178 ? -4.951 14.405 3.843 1.00 89.62 178 PRO A N 1
ATOM 1394 C CA . PRO A 1 178 ? -6.381 14.705 3.921 1.00 89.62 178 PRO A CA 1
ATOM 1395 C C . PRO A 1 178 ? -6.950 15.421 2.690 1.00 89.62 178 PRO A C 1
ATOM 1397 O O . PRO A 1 178 ? -8.036 15.071 2.234 1.00 89.62 178 PRO A O 1
ATOM 1400 N N . GLU A 1 179 ? -6.233 16.387 2.112 1.00 92.81 179 GLU A N 1
ATOM 1401 C CA . GLU A 1 179 ? -6.722 17.097 0.924 1.00 92.81 179 GLU A CA 1
ATOM 1402 C C . GLU A 1 179 ? -6.698 16.210 -0.319 1.00 92.81 179 GLU A C 1
ATOM 1404 O O . GLU A 1 179 ? -7.691 16.150 -1.037 1.00 92.81 179 GLU A O 1
ATOM 1409 N N . VAL A 1 180 ? -5.609 15.470 -0.552 1.00 94.06 180 VAL A N 1
ATOM 1410 C CA . VAL A 1 180 ? -5.509 14.528 -1.680 1.00 94.06 180 VAL A CA 1
ATOM 1411 C C . VAL A 1 180 ? -6.602 13.459 -1.577 1.00 94.06 180 VAL A C 1
ATOM 1413 O O . VAL A 1 180 ? -7.228 13.102 -2.574 1.00 94.06 180 VAL A O 1
ATOM 1416 N N . ASN A 1 181 ? -6.893 12.987 -0.362 1.00 92.94 181 ASN A N 1
ATOM 1417 C CA . ASN A 1 181 ? -8.002 12.077 -0.089 1.00 92.94 181 ASN A CA 1
ATOM 1418 C C . ASN A 1 181 ? -9.361 12.684 -0.472 1.00 92.94 181 ASN A C 1
ATOM 1420 O O . ASN A 1 181 ? -10.154 12.028 -1.153 1.00 92.94 181 ASN A O 1
ATOM 1424 N N . ARG A 1 182 ? -9.628 13.935 -0.082 1.00 93.69 182 ARG A N 1
ATOM 1425 C CA . ARG A 1 182 ? -10.881 14.625 -0.426 1.00 93.69 182 ARG A CA 1
ATOM 1426 C C . ARG A 1 182 ? -10.989 14.950 -1.911 1.00 93.69 182 ARG A C 1
ATOM 1428 O O . ARG A 1 182 ? -12.054 14.721 -2.475 1.00 93.69 182 ARG A O 1
ATOM 1435 N N . TYR A 1 183 ? -9.896 15.348 -2.555 1.00 96.00 183 TYR A N 1
ATOM 1436 C CA . TYR A 1 183 ? -9.813 15.497 -4.006 1.00 96.00 183 TYR A CA 1
ATOM 1437 C C . TYR A 1 183 ? -10.174 14.188 -4.723 1.00 96.00 183 TYR A C 1
ATOM 1439 O O . TYR A 1 183 ? -11.058 14.176 -5.573 1.00 96.00 183 TYR A O 1
ATOM 1447 N N . LEU A 1 184 ? -9.563 13.060 -4.344 1.00 96.38 184 LEU A N 1
ATOM 1448 C CA . LEU A 1 184 ? -9.863 11.762 -4.959 1.00 96.38 184 LEU A CA 1
ATOM 1449 C C . LEU A 1 184 ? -11.313 11.324 -4.713 1.00 96.38 184 LEU A C 1
ATOM 1451 O O . LEU A 1 184 ? -11.944 10.752 -5.602 1.00 96.38 184 LEU A O 1
ATOM 1455 N N . ASN A 1 185 ? -11.874 11.613 -3.537 1.00 94.75 185 ASN A N 1
ATOM 1456 C CA . ASN A 1 185 ? -13.292 11.375 -3.274 1.00 94.75 185 ASN A CA 1
ATOM 1457 C C . ASN A 1 185 ? -14.186 12.249 -4.171 1.00 94.75 185 ASN A C 1
ATOM 1459 O O . ASN A 1 185 ? -15.139 11.746 -4.757 1.00 94.75 185 ASN A O 1
ATOM 1463 N N . TRP A 1 186 ? -13.857 13.528 -4.345 1.00 96.44 186 TRP A N 1
ATOM 1464 C CA . TRP A 1 186 ? -14.570 14.410 -5.265 1.00 96.44 186 TRP A CA 1
ATOM 1465 C C . TRP A 1 186 ? -14.493 13.922 -6.716 1.00 96.44 186 TRP A C 1
ATOM 1467 O O . TRP A 1 186 ? -15.535 13.797 -7.355 1.00 96.44 186 TRP A O 1
ATOM 1477 N N . VAL A 1 187 ? -13.313 13.505 -7.195 1.00 97.00 187 VAL A N 1
ATOM 1478 C CA . VAL A 1 187 ? -13.162 12.863 -8.515 1.00 97.00 187 VAL A CA 1
ATOM 1479 C C . VAL A 1 187 ? -14.082 11.648 -8.627 1.00 97.00 187 VAL A C 1
ATOM 1481 O O . VAL A 1 187 ? -14.781 11.482 -9.629 1.00 97.00 187 VAL A O 1
ATOM 1484 N N . ARG A 1 188 ? -14.135 10.808 -7.585 1.00 95.19 188 ARG A N 1
ATOM 1485 C CA . ARG A 1 188 ? -15.028 9.645 -7.563 1.00 95.19 188 ARG A CA 1
ATOM 1486 C C . ARG A 1 188 ? -16.504 10.036 -7.638 1.00 95.19 188 ARG A C 1
ATOM 1488 O O . ARG A 1 188 ? -17.273 9.308 -8.263 1.00 95.19 188 ARG A O 1
ATOM 1495 N N . LEU A 1 189 ? -16.919 11.103 -6.967 1.00 93.94 189 LEU A N 1
ATOM 1496 C CA . LEU A 1 189 ? -18.324 11.502 -6.888 1.00 93.94 189 LEU A CA 1
ATOM 1497 C C . LEU A 1 189 ? -18.797 12.240 -8.145 1.00 93.94 189 LEU A C 1
ATOM 1499 O O . LEU A 1 189 ? -19.891 11.946 -8.619 1.00 93.94 189 LEU A O 1
ATOM 1503 N N . GLU A 1 190 ? -17.980 13.138 -8.693 1.00 95.44 190 GLU A N 1
ATOM 1504 C CA . GLU A 1 190 ? -18.370 14.006 -9.813 1.00 95.44 190 GLU A CA 1
ATOM 1505 C C . GLU A 1 190 ? -18.008 13.428 -11.188 1.00 95.44 190 GLU A C 1
ATOM 1507 O O . GLU A 1 190 ? -18.779 13.568 -12.134 1.00 95.44 190 GLU A O 1
ATOM 1512 N N . HIS A 1 191 ? -16.872 12.731 -11.315 1.00 94.69 191 HIS A N 1
ATOM 1513 C CA . HIS A 1 191 ? -16.349 12.310 -12.625 1.00 94.69 191 HIS A CA 1
ATOM 1514 C C . HIS A 1 191 ? -16.372 10.799 -12.860 1.00 94.69 191 HIS A C 1
ATOM 1516 O O . HIS A 1 191 ? -16.349 10.363 -14.010 1.00 94.69 191 HIS A O 1
ATOM 1522 N N . ALA A 1 192 ? -16.460 9.995 -11.799 1.00 93.00 192 ALA A N 1
ATOM 1523 C CA . ALA A 1 192 ? -16.584 8.543 -11.903 1.00 93.00 192 ALA A CA 1
ATOM 1524 C C . ALA A 1 192 ? -17.864 7.995 -11.237 1.00 93.00 192 ALA A C 1
ATOM 1526 O O . ALA A 1 192 ? -17.767 7.114 -10.373 1.00 93.00 192 ALA A O 1
ATOM 1527 N N . PRO A 1 193 ? -19.069 8.493 -11.592 1.00 87.88 193 PRO A N 1
ATOM 1528 C CA . PRO A 1 193 ? -20.315 7.988 -11.031 1.00 87.88 193 PRO A CA 1
ATOM 1529 C C . PRO A 1 193 ? -20.592 6.549 -11.493 1.00 87.88 193 PRO A C 1
ATOM 1531 O O . PRO A 1 193 ? -20.346 6.173 -12.637 1.00 87.88 193 PRO A O 1
ATOM 1534 N N . GLY A 1 194 ? -21.151 5.737 -10.592 1.00 88.38 194 GLY A N 1
ATOM 1535 C CA . GLY A 1 194 ? -21.390 4.315 -10.853 1.00 88.38 194 GLY A CA 1
ATOM 1536 C C . GLY A 1 194 ? -20.104 3.487 -10.964 1.00 88.38 194 GLY A C 1
ATOM 1537 O O . GLY A 1 194 ? -19.027 3.938 -10.569 1.00 88.38 194 GLY A O 1
ATOM 1538 N N . ASP A 1 195 ? -20.237 2.246 -11.441 1.00 87.88 195 ASP A N 1
ATOM 1539 C CA . ASP A 1 195 ? -19.093 1.340 -11.580 1.00 87.88 195 ASP A CA 1
ATOM 1540 C C . ASP A 1 195 ? -18.471 1.326 -12.983 1.00 87.88 195 ASP A C 1
ATOM 1542 O O . ASP A 1 195 ? -17.247 1.287 -13.092 1.00 87.88 195 ASP A O 1
ATOM 1546 N N . ALA A 1 196 ? -19.274 1.497 -14.039 1.00 89.31 196 ALA A N 1
ATOM 1547 C CA . ALA A 1 196 ? -18.786 1.520 -15.423 1.00 89.31 196 ALA A CA 1
ATOM 1548 C C . ALA A 1 196 ? -17.696 2.585 -15.652 1.00 89.31 196 ALA A C 1
ATOM 1550 O O . ALA A 1 196 ? -16.662 2.304 -16.248 1.00 89.31 196 ALA A O 1
ATOM 1551 N N . ALA A 1 197 ? -17.869 3.791 -15.092 1.00 90.75 197 ALA A N 1
ATOM 1552 C CA . ALA A 1 197 ? -16.953 4.908 -15.324 1.00 90.75 197 ALA A CA 1
ATOM 1553 C C . ALA A 1 197 ? -15.498 4.603 -14.928 1.00 90.75 197 ALA A C 1
ATOM 1555 O O . ALA A 1 197 ? -14.578 5.006 -15.635 1.00 90.75 197 ALA A O 1
ATOM 1556 N N . TRP A 1 198 ? -15.274 3.894 -13.816 1.00 92.19 198 TRP A N 1
ATOM 1557 C CA . TRP A 1 198 ? -13.922 3.532 -13.383 1.00 92.19 198 TRP A CA 1
ATOM 1558 C C . TRP A 1 198 ? -13.476 2.161 -13.903 1.00 92.19 198 TRP A C 1
ATOM 1560 O O . TRP A 1 198 ? -12.279 1.971 -14.103 1.00 92.19 198 TRP A O 1
ATOM 1570 N N . GLN A 1 199 ? -14.397 1.217 -14.128 1.00 93.00 199 GLN A N 1
ATOM 1571 C CA . GLN A 1 199 ? -14.071 -0.113 -14.660 1.00 93.00 199 GLN A CA 1
ATOM 1572 C C . GLN A 1 199 ? -13.577 -0.037 -16.105 1.00 93.00 199 GLN A C 1
ATOM 1574 O O . GLN A 1 199 ? -12.558 -0.645 -16.437 1.00 93.00 199 GLN A O 1
ATOM 1579 N N . ASP A 1 200 ? -14.249 0.773 -16.924 1.00 91.94 200 ASP A N 1
ATOM 1580 C CA . ASP A 1 200 ? -13.972 0.909 -18.355 1.00 91.94 200 ASP A CA 1
ATOM 1581 C C . ASP A 1 200 ? -12.886 1.958 -18.650 1.00 91.94 200 ASP A C 1
ATOM 1583 O O . ASP A 1 200 ? -12.458 2.123 -19.794 1.00 91.94 200 ASP A O 1
ATOM 1587 N N . ALA A 1 201 ? -12.413 2.682 -17.629 1.00 93.50 201 ALA A N 1
ATOM 1588 C CA . ALA A 1 201 ? -11.365 3.677 -17.798 1.00 93.50 201 ALA A CA 1
ATOM 1589 C C . ALA A 1 201 ? -10.069 3.018 -18.315 1.00 93.50 201 ALA A C 1
ATOM 1591 O O . ALA A 1 201 ? -9.610 2.021 -17.746 1.00 93.50 201 ALA A O 1
ATOM 1592 N N . PRO A 1 202 ? -9.413 3.565 -19.352 1.00 94.50 202 PRO A N 1
ATOM 1593 C CA . PRO A 1 202 ? -8.163 3.003 -19.848 1.00 94.50 202 PRO A CA 1
ATOM 1594 C C . PRO A 1 202 ? -7.036 3.202 -18.831 1.00 94.50 202 PRO A C 1
ATOM 1596 O O . PRO A 1 202 ? -6.995 4.212 -18.126 1.00 94.50 202 PRO A O 1
ATOM 1599 N N . ILE A 1 203 ? -6.093 2.260 -18.781 1.00 95.75 203 ILE A N 1
ATOM 1600 C CA . ILE A 1 203 ? -4.800 2.508 -18.135 1.00 95.75 203 ILE A CA 1
ATOM 1601 C C . ILE A 1 203 ? -4.051 3.518 -19.010 1.00 95.75 203 ILE A C 1
ATOM 1603 O O . ILE A 1 203 ? -3.939 3.342 -20.224 1.00 95.75 203 ILE A O 1
ATOM 1607 N N . ARG A 1 204 ? -3.577 4.603 -18.401 1.00 95.62 204 ARG A N 1
ATOM 1608 C CA . ARG A 1 204 ? -2.963 5.742 -19.094 1.00 95.62 204 ARG A CA 1
ATOM 1609 C C . ARG A 1 204 ? -1.469 5.793 -18.827 1.00 95.62 204 ARG A C 1
ATOM 1611 O O . ARG A 1 204 ? -1.011 5.408 -17.751 1.00 95.62 204 ARG A O 1
ATOM 1618 N N . ARG A 1 205 ? -0.710 6.329 -19.784 1.00 93.69 205 ARG A N 1
ATOM 1619 C CA . ARG A 1 205 ? 0.717 6.623 -19.593 1.00 93.69 205 ARG A CA 1
ATOM 1620 C C . ARG A 1 205 ? 0.886 7.784 -18.600 1.00 93.69 205 ARG A C 1
ATOM 1622 O O . ARG A 1 205 ? -0.026 8.603 -18.488 1.00 93.69 205 ARG A O 1
ATOM 1629 N N . PRO A 1 206 ? 2.039 7.907 -17.916 1.00 92.69 206 PRO A N 1
ATOM 1630 C CA . PRO A 1 206 ? 2.256 8.962 -16.920 1.00 92.69 206 PRO A CA 1
ATOM 1631 C C . PRO A 1 206 ? 1.986 10.386 -17.432 1.00 92.69 206 PRO A C 1
ATOM 1633 O O . PRO A 1 206 ? 1.412 11.198 -16.716 1.00 92.69 206 PRO A O 1
ATOM 1636 N N . GLN A 1 207 ? 2.340 10.688 -18.686 1.00 93.31 207 GLN A N 1
ATOM 1637 C CA . GLN A 1 207 ? 2.098 12.007 -19.287 1.00 93.31 207 GLN A CA 1
ATOM 1638 C C . GLN A 1 207 ? 0.597 12.300 -19.437 1.00 93.31 207 GLN A C 1
ATOM 1640 O O . GLN A 1 207 ? 0.133 13.352 -19.005 1.00 93.31 207 GLN A O 1
ATOM 1645 N N . ASP A 1 208 ? -0.169 11.337 -19.959 1.00 95.38 208 ASP A N 1
ATOM 1646 C CA . ASP A 1 208 ? -1.618 11.472 -20.145 1.00 95.38 208 ASP A CA 1
ATOM 1647 C C . ASP A 1 208 ? -2.353 11.556 -18.799 1.00 95.38 208 ASP A C 1
ATOM 1649 O O . ASP A 1 208 ? -3.270 12.366 -18.634 1.00 95.38 208 ASP A O 1
ATOM 1653 N N . ARG A 1 209 ? -1.924 10.754 -17.809 1.00 95.94 209 ARG A N 1
ATOM 1654 C CA . ARG A 1 209 ? -2.433 10.843 -16.430 1.00 95.94 209 ARG A CA 1
ATOM 1655 C C . ARG A 1 209 ? -2.184 12.221 -15.847 1.00 95.94 209 ARG A C 1
ATOM 1657 O O . ARG A 1 209 ? -3.108 12.821 -15.307 1.00 95.94 209 ARG A O 1
ATOM 1664 N N . ARG A 1 210 ? -0.961 12.741 -15.979 1.00 96.31 210 ARG A N 1
ATOM 1665 C CA . ARG A 1 210 ? -0.588 14.052 -15.444 1.00 96.31 210 ARG A CA 1
ATOM 1666 C C . ARG A 1 210 ? -1.481 15.153 -15.995 1.00 96.31 210 ARG A C 1
ATOM 1668 O O . ARG A 1 210 ? -2.013 15.929 -15.207 1.00 96.31 210 ARG A O 1
ATOM 1675 N N . THR A 1 211 ? -1.690 15.188 -17.310 1.00 95.94 211 THR A N 1
ATOM 1676 C CA . THR A 1 211 ? -2.589 16.163 -17.940 1.00 95.94 211 THR A CA 1
ATOM 1677 C C . THR A 1 211 ? -4.005 16.058 -17.377 1.00 95.94 211 THR A C 1
ATOM 1679 O O . THR A 1 211 ? -4.571 17.069 -16.968 1.00 95.94 211 THR A O 1
ATOM 1682 N N . GLN A 1 212 ? -4.558 14.844 -17.277 1.00 96.31 212 GLN A N 1
ATOM 1683 C CA . GLN A 1 212 ? -5.902 14.642 -16.731 1.00 96.31 212 GLN A CA 1
ATOM 1684 C C . GLN A 1 212 ? -6.012 15.084 -15.263 1.00 96.31 212 GLN A C 1
ATOM 1686 O O . GLN A 1 212 ? -6.963 15.775 -14.898 1.00 96.31 212 GLN A O 1
ATOM 1691 N N . ILE A 1 213 ? -5.048 14.701 -14.421 1.00 97.38 213 ILE A N 1
ATOM 1692 C CA . ILE A 1 213 ? -5.023 15.068 -13.001 1.00 97.38 213 ILE A CA 1
ATOM 1693 C C . ILE A 1 213 ? -4.940 16.589 -12.867 1.00 97.38 213 ILE A C 1
ATOM 1695 O O . ILE A 1 213 ? -5.735 17.163 -12.134 1.00 97.38 213 ILE A O 1
ATOM 1699 N N . GLN A 1 214 ? -4.058 17.260 -13.615 1.00 96.38 214 GLN A N 1
ATOM 1700 C CA . GLN A 1 214 ? -3.934 18.722 -13.590 1.00 96.38 214 GLN A CA 1
ATOM 1701 C C . GLN A 1 214 ? -5.246 19.424 -13.957 1.00 96.38 214 GLN A C 1
ATOM 1703 O O . GLN A 1 214 ? -5.657 20.343 -13.250 1.00 96.38 214 GLN A O 1
ATOM 1708 N N . THR A 1 215 ? -5.940 18.971 -15.007 1.00 96.00 215 THR A N 1
ATOM 1709 C CA . THR A 1 215 ? -7.258 19.515 -15.374 1.00 96.00 215 THR A CA 1
ATOM 1710 C C . THR A 1 215 ? -8.250 19.405 -14.217 1.00 96.00 215 THR A C 1
ATOM 1712 O O . THR A 1 215 ? -8.864 20.400 -13.835 1.00 96.00 215 THR A O 1
ATOM 1715 N N . LEU A 1 216 ? -8.361 18.220 -13.616 1.00 97.00 216 LEU A N 1
ATOM 1716 C CA . LEU A 1 216 ? -9.288 17.971 -12.513 1.00 97.00 216 LEU A CA 1
ATOM 1717 C C . LEU A 1 216 ? -8.888 18.705 -11.227 1.00 97.00 216 LEU A C 1
ATOM 1719 O O . LEU A 1 216 ? -9.753 19.086 -10.449 1.00 97.00 216 LEU A O 1
ATOM 1723 N N . VAL A 1 217 ? -7.594 18.923 -10.982 1.00 96.12 217 VAL A N 1
ATOM 1724 C CA . VAL A 1 217 ? -7.119 19.719 -9.840 1.00 96.12 217 VAL A CA 1
ATOM 1725 C C . VAL A 1 217 ? -7.544 21.176 -9.984 1.00 96.12 217 VAL A C 1
ATOM 1727 O O . VAL A 1 217 ? -8.029 21.761 -9.021 1.00 96.12 217 VAL A O 1
ATOM 1730 N N . MET A 1 218 ? -7.419 21.765 -11.174 1.00 94.69 218 MET A N 1
ATOM 1731 C CA . MET A 1 218 ? -7.862 23.145 -11.399 1.00 94.69 218 MET A CA 1
ATOM 1732 C C . MET A 1 218 ? -9.375 23.306 -11.202 1.00 94.69 218 MET A C 1
ATOM 1734 O O . MET A 1 218 ? -9.835 24.295 -10.625 1.00 94.69 218 MET A O 1
ATOM 1738 N N . GLU A 1 219 ? -10.153 22.314 -11.630 1.00 96.25 219 GLU A N 1
ATOM 1739 C CA . GLU A 1 219 ? -11.593 22.266 -11.374 1.00 96.25 219 GLU A CA 1
ATOM 1740 C C . GLU A 1 219 ? -11.896 22.106 -9.875 1.00 96.25 219 GLU A C 1
ATOM 1742 O O . GLU A 1 219 ? -12.681 22.869 -9.309 1.00 96.25 219 GLU A O 1
ATOM 1747 N N . TRP A 1 220 ? -11.202 21.194 -9.192 1.00 96.19 220 TRP A N 1
ATOM 1748 C CA . TRP A 1 220 ? -11.312 21.003 -7.746 1.00 96.19 220 TRP A CA 1
ATOM 1749 C C . TRP A 1 220 ? -11.006 22.269 -6.946 1.00 96.19 220 TRP A C 1
ATOM 1751 O O . TRP A 1 220 ? -11.690 22.560 -5.969 1.00 96.19 220 TRP A O 1
ATOM 1761 N N . LEU A 1 221 ? -9.989 23.036 -7.332 1.00 94.06 221 LEU A N 1
ATOM 1762 C CA . LEU A 1 221 ? -9.606 24.259 -6.625 1.00 94.06 221 LEU A CA 1
ATOM 1763 C C . LEU A 1 221 ? -10.621 25.394 -6.822 1.00 94.06 221 LEU A C 1
ATOM 1765 O O . LEU A 1 221 ? -10.729 26.268 -5.965 1.00 94.06 221 LEU A O 1
ATOM 1769 N N . SER A 1 222 ? -11.372 25.381 -7.926 1.00 93.62 222 SER A N 1
ATOM 1770 C CA . SER A 1 222 ? -12.324 26.442 -8.280 1.00 93.62 222 SER A CA 1
ATOM 1771 C C . SER A 1 222 ? -13.788 26.098 -7.993 1.00 93.62 222 SER A C 1
ATOM 1773 O O . SER A 1 222 ? -14.628 26.999 -7.967 1.00 93.62 222 SER A O 1
ATOM 1775 N N . THR A 1 223 ? -14.121 24.825 -7.750 1.00 95.12 223 THR A N 1
ATOM 1776 C CA . THR A 1 223 ? -15.511 24.414 -7.521 1.00 95.12 223 THR A CA 1
ATOM 1777 C C . THR A 1 223 ? -16.081 24.950 -6.205 1.00 95.12 223 THR A C 1
ATOM 1779 O O . THR A 1 223 ? -15.456 24.870 -5.139 1.00 95.12 223 THR A O 1
ATOM 1782 N N . ALA A 1 224 ? -17.324 25.434 -6.274 1.00 93.69 224 ALA A N 1
ATOM 1783 C CA . ALA A 1 224 ? -18.124 25.825 -5.114 1.00 93.69 224 ALA A CA 1
ATOM 1784 C C . ALA A 1 224 ? -18.718 24.617 -4.364 1.00 93.69 224 ALA A C 1
ATOM 1786 O O . ALA A 1 224 ? -19.194 24.766 -3.242 1.00 93.69 224 ALA A O 1
ATOM 1787 N N . THR A 1 225 ? -18.688 23.419 -4.959 1.00 93.25 225 THR A N 1
ATOM 1788 C CA . THR A 1 225 ? -19.269 22.197 -4.385 1.00 93.25 225 THR A CA 1
ATOM 1789 C C . THR A 1 225 ? -18.208 21.106 -4.223 1.00 93.25 225 THR A C 1
ATOM 1791 O O . THR A 1 225 ? -18.233 20.106 -4.944 1.00 93.25 225 THR A O 1
ATOM 1794 N N . PRO A 1 226 ? -17.278 21.243 -3.262 1.00 92.88 226 PRO A N 1
ATOM 1795 C CA . PRO A 1 226 ? -16.185 20.289 -3.083 1.00 92.88 226 PRO A CA 1
ATOM 1796 C C . PRO A 1 226 ? -16.613 18.942 -2.484 1.00 92.88 226 PRO A C 1
ATOM 1798 O O . PRO A 1 226 ? -15.784 18.067 -2.262 1.00 92.88 226 PRO A O 1
ATOM 1801 N N . ARG A 1 227 ? -17.898 18.750 -2.163 1.00 93.31 227 ARG A N 1
ATOM 1802 C CA . ARG A 1 227 ? -18.389 17.517 -1.517 1.00 93.31 227 ARG A CA 1
ATOM 1803 C C . ARG A 1 227 ? -17.610 17.149 -0.241 1.00 93.31 227 ARG A C 1
ATOM 1805 O O . ARG A 1 227 ? -17.506 15.973 0.105 1.00 93.31 227 ARG A O 1
ATOM 1812 N N . ILE A 1 228 ? -17.070 18.148 0.458 1.00 92.62 228 ILE A N 1
ATOM 1813 C CA . ILE A 1 228 ? -16.489 17.986 1.792 1.00 92.62 228 ILE A CA 1
ATOM 1814 C C . ILE A 1 228 ? -17.666 18.001 2.779 1.00 92.62 228 ILE A C 1
ATOM 1816 O O . ILE A 1 228 ? -18.441 18.956 2.740 1.00 92.62 228 ILE A O 1
ATOM 1820 N N . PRO A 1 229 ? -17.854 16.953 3.601 1.00 90.75 229 PRO A N 1
ATOM 1821 C CA . PRO A 1 229 ? -18.863 16.964 4.660 1.00 90.75 229 PRO A CA 1
ATOM 1822 C C . PRO A 1 229 ? -18.661 18.144 5.617 1.00 90.75 229 PRO A C 1
ATOM 1824 O O . PRO A 1 229 ? -17.519 18.498 5.906 1.00 90.75 229 PRO A O 1
ATOM 1827 N N . GLU A 1 230 ? -19.751 18.731 6.116 1.00 90.25 230 GLU A N 1
ATOM 1828 C CA . GLU A 1 230 ? -19.692 19.882 7.034 1.00 90.25 230 GLU A CA 1
ATOM 1829 C C . GLU A 1 230 ? -18.926 19.552 8.326 1.00 90.25 230 GLU A C 1
ATOM 1831 O O . GLU A 1 230 ? -18.166 20.377 8.822 1.00 90.25 230 GLU A O 1
ATOM 1836 N N . ASP A 1 231 ? -19.050 18.315 8.805 1.00 90.94 231 ASP A N 1
ATOM 1837 C CA . ASP A 1 231 ? -18.423 17.779 10.016 1.00 90.94 231 ASP A CA 1
ATOM 1838 C C . ASP A 1 231 ? -17.037 17.153 9.771 1.00 90.94 231 ASP A C 1
ATOM 1840 O O . ASP A 1 231 ? -16.427 16.611 10.689 1.00 90.94 231 ASP A O 1
ATOM 1844 N N . TYR A 1 232 ? -16.492 17.216 8.549 1.00 91.56 232 TYR A N 1
ATOM 1845 C CA . TYR A 1 232 ? -15.278 16.472 8.181 1.00 91.56 232 TYR A CA 1
ATOM 1846 C C . TYR A 1 232 ? -14.084 16.725 9.115 1.00 91.56 232 TYR A C 1
ATOM 1848 O O . TYR A 1 232 ? -13.372 15.789 9.480 1.00 91.56 232 TYR A O 1
ATOM 1856 N N . PHE A 1 233 ? -13.854 17.980 9.498 1.00 92.06 233 PHE A N 1
ATOM 1857 C CA . PHE A 1 233 ? -12.734 18.347 10.366 1.00 92.06 233 PHE A CA 1
ATOM 1858 C C . PHE A 1 233 ? -12.966 17.912 11.818 1.00 92.06 233 PHE A C 1
ATOM 1860 O O . PHE A 1 233 ? -12.041 17.414 12.451 1.00 92.06 233 PHE A O 1
ATOM 1867 N N . GLU A 1 234 ? -14.206 17.983 12.304 1.00 93.25 234 GLU A N 1
ATOM 1868 C CA . GLU A 1 234 ? -14.592 17.489 13.633 1.00 93.25 234 GLU A CA 1
ATOM 1869 C C . GLU A 1 234 ? -14.437 15.961 13.730 1.00 93.25 234 GLU A C 1
ATOM 1871 O O . GLU A 1 234 ? -13.980 15.430 14.747 1.00 93.25 234 GLU A O 1
ATOM 1876 N N . LEU A 1 235 ? -14.747 15.238 12.647 1.00 92.56 235 LEU A N 1
ATOM 1877 C CA . LEU A 1 235 ? -14.519 13.793 12.549 1.00 92.56 235 LEU A CA 1
ATOM 1878 C C . LEU A 1 235 ? -13.023 13.450 12.620 1.00 92.56 235 LEU A C 1
ATOM 1880 O O . LEU A 1 235 ? -12.643 12.480 13.278 1.00 92.56 235 LEU A O 1
ATOM 1884 N N . LEU A 1 236 ? -12.159 14.243 11.974 1.00 92.81 236 LEU A N 1
ATOM 1885 C CA . LEU A 1 236 ? -10.707 14.065 12.077 1.00 92.81 236 LEU A CA 1
ATOM 1886 C C . LEU A 1 236 ? -10.209 14.326 13.501 1.00 92.81 236 LEU A C 1
ATOM 1888 O O . LEU A 1 236 ? -9.444 13.519 14.028 1.00 92.81 236 LEU A O 1
ATOM 1892 N N . GLU A 1 237 ? -10.661 15.402 14.144 1.00 93.88 237 GLU A N 1
ATOM 1893 C CA . GLU A 1 237 ? -10.311 15.703 15.537 1.00 93.88 237 GLU A CA 1
ATOM 1894 C C . GLU A 1 237 ? -10.751 14.583 16.485 1.00 93.88 237 GLU A C 1
ATOM 1896 O O . GLU A 1 237 ? -9.961 14.129 17.314 1.00 93.88 237 GLU A O 1
ATOM 1901 N N . THR A 1 238 ? -11.970 14.065 16.311 1.00 95.44 238 THR A N 1
ATOM 1902 C CA . THR A 1 238 ? -12.497 12.938 17.095 1.00 95.44 238 THR A CA 1
ATOM 1903 C C . THR A 1 238 ? -11.646 11.683 16.918 1.00 95.44 238 THR A C 1
ATOM 1905 O O . THR A 1 238 ? -11.305 11.007 17.893 1.00 95.44 238 THR A O 1
ATOM 1908 N N . LEU A 1 239 ? -11.274 11.369 15.674 1.00 95.75 239 LEU A N 1
ATOM 1909 C CA . LEU A 1 239 ? -10.427 10.224 15.369 1.00 95.75 239 LEU A CA 1
ATOM 1910 C C . LEU A 1 239 ? -9.049 10.355 16.031 1.00 95.75 239 LEU A C 1
ATOM 1912 O O . LEU A 1 239 ? -8.582 9.404 16.662 1.00 95.75 239 LEU A O 1
ATOM 1916 N N . HIS A 1 240 ? -8.414 11.522 15.913 1.00 95.31 240 HIS A N 1
ATOM 1917 C CA . HIS A 1 240 ? -7.112 11.789 16.523 1.00 95.31 240 HIS A CA 1
ATOM 1918 C C . HIS A 1 240 ? -7.181 11.723 18.050 1.00 95.31 240 HIS A C 1
ATOM 1920 O O . HIS A 1 240 ? -6.372 11.020 18.652 1.00 95.31 240 HIS A O 1
ATOM 1926 N N . ALA A 1 241 ? -8.188 12.340 18.673 1.00 96.69 241 ALA A N 1
ATOM 1927 C CA . ALA A 1 241 ? -8.343 12.347 20.125 1.00 96.69 241 ALA A CA 1
ATOM 1928 C C . ALA A 1 241 ? -8.326 10.934 20.733 1.00 96.69 241 ALA A C 1
ATOM 1930 O O . ALA A 1 241 ? -7.753 10.738 21.801 1.00 96.69 241 ALA A O 1
ATOM 1931 N N . VAL A 1 242 ? -8.903 9.944 20.043 1.00 98.12 242 VAL A N 1
ATOM 1932 C CA . VAL A 1 242 ? -8.988 8.550 20.514 1.00 98.12 242 VAL A CA 1
ATOM 1933 C C . VAL A 1 242 ? -7.795 7.698 20.069 1.00 98.12 242 VAL A C 1
ATOM 1935 O O . VAL A 1 242 ? -7.321 6.855 20.828 1.00 98.12 242 VAL A O 1
ATOM 1938 N N . MET A 1 243 ? -7.314 7.874 18.835 1.00 97.62 243 MET A N 1
ATOM 1939 C CA . MET A 1 243 ? -6.420 6.905 18.182 1.00 97.62 243 MET A CA 1
ATOM 1940 C C . MET A 1 243 ? -4.957 7.366 18.051 1.00 97.62 243 MET A C 1
ATOM 1942 O O . MET A 1 243 ? -4.111 6.593 17.587 1.00 97.62 243 MET A O 1
ATOM 1946 N N . GLU A 1 244 ? -4.633 8.599 18.455 1.00 94.50 244 GLU A N 1
ATOM 1947 C CA . GLU A 1 244 ? -3.307 9.210 18.266 1.00 94.50 244 GLU A CA 1
ATOM 1948 C C . GLU A 1 244 ? -2.163 8.447 18.947 1.00 94.50 244 GLU A C 1
ATOM 1950 O O . GLU A 1 244 ? -1.068 8.365 18.380 1.00 94.50 244 GLU A O 1
ATOM 1955 N N . SER A 1 245 ? -2.401 7.856 20.122 1.00 97.38 245 SER A N 1
ATOM 1956 C CA . SER A 1 245 ? -1.380 7.119 20.875 1.00 97.38 245 SER A CA 1
ATOM 1957 C C . SER A 1 245 ? -1.923 5.839 21.519 1.00 97.38 245 SER A C 1
ATOM 1959 O O . SER A 1 245 ? -3.134 5.722 21.738 1.00 97.38 245 SER A O 1
ATOM 1961 N N . PRO A 1 246 ? -1.047 4.875 21.869 1.00 98.38 246 PRO A N 1
ATOM 1962 C CA . PRO A 1 246 ? -1.454 3.703 22.631 1.00 98.38 246 PRO A CA 1
ATOM 1963 C C . PRO A 1 246 ? -2.163 4.049 23.942 1.00 98.38 246 PRO A C 1
ATOM 1965 O O . PRO A 1 246 ? -3.149 3.409 24.293 1.00 98.38 246 PRO A O 1
ATOM 1968 N N . GLU A 1 247 ? -1.696 5.076 24.648 1.00 98.31 247 GLU A N 1
ATOM 1969 C CA . GLU A 1 247 ? -2.252 5.529 25.924 1.00 98.31 247 GLU A CA 1
ATOM 1970 C C . GLU A 1 247 ? -3.673 6.070 25.756 1.00 98.31 247 GLU A C 1
ATOM 1972 O O . GLU A 1 247 ? -4.547 5.719 26.549 1.00 98.31 247 GLU A O 1
ATOM 1977 N N . SER A 1 248 ? -3.927 6.862 24.706 1.00 98.25 248 SER A N 1
ATOM 1978 C CA . SER A 1 248 ? -5.277 7.366 24.432 1.00 98.25 248 SER A CA 1
ATOM 1979 C C . SER A 1 248 ? -6.249 6.229 24.102 1.00 98.25 248 SER A C 1
ATOM 1981 O O . SER A 1 248 ? -7.339 6.143 24.677 1.00 98.25 248 SER A O 1
ATOM 1983 N N . ILE A 1 249 ? -5.815 5.267 23.278 1.00 98.62 249 ILE A N 1
ATOM 1984 C CA . ILE A 1 249 ? -6.622 4.083 22.949 1.00 98.62 249 ILE A CA 1
ATOM 1985 C C . ILE A 1 249 ? -6.954 3.291 24.221 1.00 98.62 249 ILE A C 1
ATOM 1987 O O . ILE A 1 249 ? -8.096 2.871 24.402 1.00 98.62 249 ILE A O 1
ATOM 1991 N N . ARG A 1 250 ? -5.983 3.111 25.129 1.00 98.50 250 ARG A N 1
ATOM 1992 C CA . ARG A 1 250 ? -6.186 2.423 26.418 1.00 98.50 250 ARG A CA 1
ATOM 1993 C C . ARG A 1 250 ? -7.163 3.138 27.338 1.00 98.50 250 ARG A C 1
ATOM 1995 O O . ARG A 1 250 ? -7.932 2.472 28.028 1.00 98.50 250 ARG A O 1
ATOM 2002 N N . ALA A 1 251 ? -7.107 4.464 27.374 1.00 98.19 251 ALA A N 1
ATOM 2003 C CA . ALA A 1 251 ? -7.979 5.277 28.212 1.00 98.19 251 ALA A CA 1
ATOM 2004 C C . ALA A 1 251 ? -9.412 5.378 27.662 1.00 98.19 251 ALA A C 1
ATOM 2006 O O . ALA A 1 251 ? -10.321 5.759 28.398 1.00 98.19 251 ALA A O 1
ATOM 2007 N N . SER A 1 252 ? -9.616 5.036 26.388 1.00 98.50 252 SER A N 1
ATOM 2008 C CA . SER A 1 252 ? -10.890 5.218 25.697 1.00 98.50 252 SER A CA 1
ATOM 2009 C C . SER A 1 252 ? -11.924 4.141 26.027 1.00 98.50 252 SER A C 1
ATOM 2011 O O . SER A 1 252 ? -11.620 2.946 26.079 1.00 98.50 252 SER A O 1
ATOM 2013 N N . SER A 1 253 ? -13.176 4.569 26.193 1.00 98.38 253 SER A N 1
ATOM 2014 C CA . SER A 1 253 ? -14.336 3.694 26.372 1.00 98.38 253 SER A CA 1
ATOM 2015 C C . SER A 1 253 ? -14.775 3.027 25.061 1.00 98.38 253 SER A C 1
ATOM 2017 O O . SER A 1 253 ? -14.303 3.360 23.968 1.00 98.38 253 SER A O 1
ATOM 2019 N N . LYS A 1 254 ? -15.737 2.098 25.153 1.00 97.94 254 LYS A N 1
ATOM 2020 C CA . LYS A 1 254 ? -16.344 1.455 23.977 1.00 97.94 254 LYS A CA 1
ATOM 2021 C C . LYS A 1 254 ? -17.020 2.463 23.053 1.00 97.94 254 LYS A C 1
ATOM 2023 O O . LYS A 1 254 ? -16.922 2.353 21.832 1.00 97.94 254 LYS A O 1
ATOM 2028 N N . GLU A 1 255 ? -17.692 3.442 23.642 1.00 97.12 255 GLU A N 1
ATOM 2029 C CA . GLU A 1 255 ? -18.419 4.501 22.948 1.00 97.12 255 GLU A CA 1
ATOM 2030 C C . GLU A 1 255 ? -17.444 5.424 22.216 1.00 97.12 255 GLU A C 1
ATOM 2032 O O . GLU A 1 255 ? -17.657 5.730 21.046 1.00 97.12 255 GLU A O 1
ATOM 2037 N N . GLN A 1 256 ? -16.335 5.799 22.863 1.00 98.12 256 GLN A N 1
ATOM 2038 C CA . GLN A 1 256 ? -15.294 6.631 22.253 1.00 98.12 256 GLN A CA 1
ATOM 2039 C C . GLN A 1 256 ? -14.605 5.914 21.085 1.00 98.12 256 GLN A C 1
ATOM 2041 O O . GLN A 1 256 ? -14.454 6.492 20.009 1.00 98.12 256 GLN A O 1
ATOM 2046 N N . ILE A 1 257 ? -14.253 4.633 21.252 1.00 98.19 257 ILE A N 1
ATOM 2047 C CA . ILE A 1 257 ? -13.679 3.822 20.167 1.00 98.19 257 ILE A CA 1
ATOM 2048 C C . ILE A 1 257 ? -14.671 3.675 19.012 1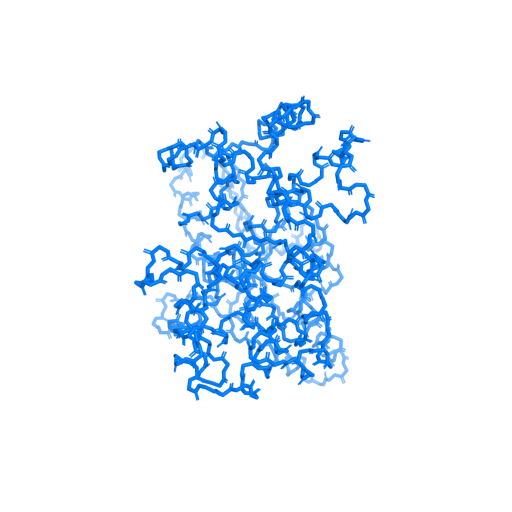.00 98.19 257 ILE A C 1
ATOM 2050 O O . ILE A 1 257 ? -14.286 3.838 17.856 1.00 98.19 257 ILE A O 1
ATOM 2054 N N . ALA A 1 258 ? -15.943 3.393 19.298 1.00 96.50 258 ALA A N 1
ATOM 2055 C CA . ALA A 1 258 ? -16.959 3.282 18.259 1.00 96.50 258 ALA A CA 1
ATOM 2056 C C . ALA A 1 258 ? -17.151 4.603 17.501 1.00 96.50 258 ALA A C 1
ATOM 2058 O O . ALA A 1 258 ? -17.185 4.587 16.274 1.00 96.50 258 ALA A O 1
ATOM 2059 N N . ALA A 1 259 ? -17.220 5.737 18.205 1.00 95.75 259 ALA A N 1
ATOM 2060 C CA . ALA A 1 259 ? -17.333 7.057 17.590 1.00 95.75 259 ALA A CA 1
ATOM 2061 C C . ALA A 1 259 ? -16.136 7.360 16.672 1.00 95.75 259 ALA A C 1
ATOM 2063 O O . ALA A 1 259 ? -16.322 7.758 15.523 1.00 95.75 259 ALA A O 1
ATOM 2064 N N . ALA A 1 260 ? -14.914 7.075 17.127 1.00 97.19 260 ALA A N 1
ATOM 2065 C CA . ALA A 1 260 ? -13.712 7.229 16.313 1.00 97.19 260 ALA A CA 1
ATOM 2066 C C . ALA A 1 260 ? -13.720 6.310 15.078 1.00 97.19 260 ALA A C 1
ATOM 2068 O O . ALA A 1 260 ? -13.409 6.751 13.975 1.00 97.19 260 ALA A O 1
ATOM 2069 N N . LEU A 1 261 ? -14.134 5.047 15.217 1.00 96.50 261 LEU A N 1
ATOM 2070 C CA . LEU A 1 261 ? -14.264 4.140 14.071 1.00 96.50 261 LEU A CA 1
ATOM 2071 C C . LEU A 1 261 ? -15.334 4.605 13.076 1.00 96.50 261 LEU A C 1
ATOM 2073 O O . LEU A 1 261 ? -15.140 4.451 11.875 1.00 96.50 261 LEU A O 1
ATOM 2077 N N . MET A 1 262 ? -16.428 5.216 13.536 1.00 94.38 262 MET A N 1
ATOM 2078 C CA . MET A 1 262 ? -17.458 5.787 12.657 1.00 94.38 262 MET A CA 1
ATOM 2079 C C . MET A 1 262 ? -16.949 6.965 11.814 1.00 94.38 262 MET A C 1
ATOM 2081 O O . MET A 1 262 ? -17.479 7.192 10.725 1.00 94.38 262 MET A O 1
ATOM 2085 N N . CYS A 1 263 ? -15.887 7.650 12.255 1.00 94.06 263 CYS A N 1
ATOM 2086 C CA . CYS A 1 263 ? -15.196 8.675 11.467 1.00 94.06 263 CYS A CA 1
ATOM 2087 C C . CYS A 1 263 ? -14.442 8.076 10.263 1.00 94.06 263 CYS A C 1
ATOM 2089 O O . CYS A 1 263 ? -14.183 8.770 9.280 1.00 94.06 263 CYS A O 1
ATOM 2091 N N . VAL A 1 264 ? -14.110 6.778 10.302 1.00 93.81 264 VAL A N 1
ATOM 2092 C CA . VAL A 1 264 ? -13.476 6.059 9.189 1.00 93.81 264 VAL A CA 1
ATOM 2093 C C . VAL A 1 264 ? -14.544 5.670 8.174 1.00 93.81 264 VAL A C 1
ATOM 2095 O O . VAL A 1 264 ? -15.449 4.877 8.453 1.00 93.81 264 VAL A O 1
ATOM 2098 N N . HIS A 1 265 ? -14.432 6.191 6.956 1.00 91.81 265 HIS A N 1
ATOM 2099 C CA . HIS A 1 265 ? -15.463 6.013 5.942 1.00 91.81 265 HIS A CA 1
ATOM 2100 C C . HIS A 1 265 ? -15.710 4.539 5.583 1.00 91.81 265 HIS A C 1
ATOM 2102 O O . HIS A 1 265 ? -16.849 4.089 5.532 1.00 91.81 265 HIS A O 1
ATOM 2108 N N . ALA A 1 266 ? -14.659 3.746 5.399 1.00 92.31 266 ALA A N 1
ATOM 2109 C CA . ALA A 1 266 ? -14.753 2.326 5.082 1.00 92.31 266 ALA A CA 1
ATOM 2110 C C . ALA A 1 266 ? -15.452 1.510 6.185 1.00 92.31 266 ALA A C 1
ATOM 2112 O O . ALA A 1 266 ? -16.047 0.465 5.898 1.00 92.31 266 ALA A O 1
ATOM 2113 N N . PHE A 1 267 ? -15.397 1.981 7.437 1.00 94.44 267 PHE A N 1
ATOM 2114 C CA . PHE A 1 267 ? -16.155 1.397 8.538 1.00 94.44 267 PHE A CA 1
ATOM 2115 C C . PHE A 1 267 ? -17.626 1.817 8.466 1.00 94.44 267 PHE A C 1
ATOM 2117 O O . PHE A 1 267 ? -18.498 0.951 8.464 1.00 94.44 267 PHE A O 1
ATOM 2124 N N . SER A 1 268 ? -17.924 3.108 8.293 1.00 91.25 268 SER A N 1
ATOM 2125 C CA . SER A 1 268 ? -19.313 3.571 8.138 1.00 91.25 268 SER A CA 1
ATOM 2126 C C . SER A 1 268 ? -19.993 3.054 6.860 1.00 91.25 268 SER A C 1
ATOM 2128 O O . SER A 1 268 ? -21.206 2.859 6.849 1.00 91.25 268 SER A O 1
ATOM 2130 N N . GLU A 1 269 ? -19.262 2.687 5.803 1.00 88.38 269 GLU A N 1
ATOM 2131 C CA . GLU A 1 269 ? -19.842 2.004 4.635 1.00 88.38 269 GLU A CA 1
ATOM 2132 C C . GLU A 1 269 ? -20.430 0.621 4.971 1.00 88.38 269 GLU A C 1
ATOM 2134 O O . GLU A 1 269 ? -21.244 0.105 4.205 1.00 88.38 269 GLU A O 1
ATOM 2139 N N . GLN A 1 270 ? -20.099 0.026 6.124 1.00 87.25 270 GLN A N 1
ATOM 2140 C CA . GLN A 1 270 ? -20.749 -1.201 6.606 1.00 87.25 270 GLN A CA 1
ATOM 2141 C C . GLN A 1 270 ? -22.213 -0.977 7.027 1.00 87.25 270 GLN A C 1
ATOM 2143 O O . GLN A 1 270 ? -22.963 -1.949 7.180 1.00 87.25 270 GLN A O 1
ATOM 2148 N N . LEU A 1 271 ? -22.659 0.279 7.165 1.00 86.62 271 LEU A N 1
ATOM 2149 C CA . LEU A 1 271 ? -24.056 0.620 7.452 1.00 86.62 271 LEU A CA 1
ATOM 2150 C C . LEU A 1 271 ? -25.019 0.067 6.401 1.00 86.62 271 LEU A C 1
ATOM 2152 O O . LEU A 1 271 ? -26.100 -0.397 6.749 1.00 86.62 271 LEU A O 1
ATOM 2156 N N . ARG A 1 272 ? -24.606 0.010 5.127 1.00 82.75 272 ARG A N 1
ATOM 2157 C CA . ARG A 1 272 ? -25.427 -0.555 4.037 1.00 82.75 272 ARG A CA 1
ATOM 2158 C C . ARG A 1 272 ? -25.751 -2.043 4.218 1.00 82.75 272 ARG A C 1
ATOM 2160 O O . ARG A 1 272 ? -26.661 -2.551 3.575 1.00 82.75 272 ARG A O 1
ATOM 2167 N N . PHE A 1 273 ? -25.004 -2.733 5.082 1.00 82.12 273 PHE A N 1
ATOM 2168 C CA . PHE A 1 273 ? -25.177 -4.150 5.408 1.00 82.12 273 PHE A CA 1
ATOM 2169 C C . PHE A 1 273 ? -25.642 -4.375 6.854 1.00 82.12 273 PHE A C 1
ATOM 2171 O O . PHE A 1 273 ? -25.598 -5.503 7.356 1.00 82.12 273 PHE A O 1
ATOM 2178 N N . THR A 1 274 ? -26.036 -3.310 7.554 1.00 81.25 274 THR A N 1
ATOM 2179 C CA . THR A 1 274 ? -26.432 -3.367 8.961 1.00 81.25 274 THR A CA 1
ATOM 2180 C C . THR A 1 274 ? -27.871 -2.889 9.106 1.00 81.25 274 THR A C 1
ATOM 2182 O O . THR A 1 274 ? -28.175 -1.704 8.992 1.00 81.25 274 THR A O 1
ATOM 2185 N N . LEU A 1 275 ? -28.770 -3.843 9.356 1.00 77.38 275 LEU A N 1
ATOM 2186 C CA . LEU A 1 275 ? -30.158 -3.562 9.718 1.00 77.38 275 LEU A CA 1
ATOM 2187 C C . LEU A 1 275 ? -30.169 -2.784 11.043 1.00 77.38 275 LEU A C 1
ATOM 2189 O O . LEU A 1 275 ? -29.565 -3.232 12.013 1.00 77.38 275 LEU A O 1
ATOM 2193 N N . GLY A 1 276 ? -30.828 -1.623 11.071 1.00 75.56 276 GLY A N 1
ATOM 2194 C CA . GLY A 1 276 ? -30.875 -0.736 12.245 1.00 75.56 276 GLY A CA 1
ATOM 2195 C C . GLY A 1 276 ? -29.987 0.516 12.166 1.00 75.56 276 GLY A C 1
ATOM 2196 O O . GLY A 1 276 ? -30.010 1.327 13.084 1.00 75.56 276 GLY A O 1
ATOM 2197 N N . GLY A 1 277 ? -29.252 0.727 11.068 1.00 79.62 277 GLY A N 1
ATOM 2198 C CA . GLY A 1 277 ? -28.596 2.011 10.788 1.00 79.62 277 GLY A CA 1
ATOM 2199 C C . GLY A 1 277 ? -27.403 2.343 11.697 1.00 79.62 277 GLY A C 1
ATOM 2200 O O . GLY A 1 277 ? -26.678 1.450 12.136 1.00 79.62 277 GLY A O 1
ATOM 2201 N N . ALA A 1 278 ? -27.169 3.645 11.917 1.00 79.00 278 ALA A N 1
ATOM 2202 C CA . ALA A 1 278 ? -25.962 4.189 12.558 1.00 79.00 278 ALA A CA 1
ATOM 2203 C C . ALA A 1 278 ? -25.731 3.690 13.991 1.00 79.00 278 ALA A C 1
ATOM 2205 O O . ALA A 1 278 ? -24.588 3.481 14.384 1.00 79.00 278 ALA A O 1
ATOM 2206 N N . GLU A 1 279 ? -26.803 3.442 14.740 1.00 82.19 279 GLU A N 1
ATOM 2207 C CA . GLU A 1 279 ? -26.728 2.952 16.121 1.00 82.19 279 GLU A CA 1
ATOM 2208 C C . GLU A 1 279 ? -26.440 1.442 16.190 1.00 82.19 279 GLU A C 1
ATOM 2210 O O . GLU A 1 279 ? -25.801 0.962 17.125 1.00 82.19 279 GLU A O 1
ATOM 2215 N N . ALA A 1 280 ? -26.850 0.680 15.170 1.00 88.75 280 ALA A N 1
ATOM 2216 C CA . ALA A 1 280 ? -26.705 -0.773 15.150 1.00 88.75 280 ALA A CA 1
ATOM 2217 C C . ALA A 1 280 ? -25.291 -1.246 14.769 1.00 88.75 280 ALA A C 1
ATOM 2219 O O . ALA A 1 280 ? -24.880 -2.337 15.167 1.00 88.75 280 ALA A O 1
ATOM 2220 N N . LEU A 1 281 ? -24.528 -0.455 14.006 1.00 92.25 281 LEU A N 1
ATOM 2221 C CA . LEU A 1 281 ? -23.183 -0.847 13.570 1.00 92.25 281 LEU A CA 1
ATOM 2222 C C . LEU A 1 281 ? -22.173 -0.924 14.732 1.00 92.25 281 LEU A C 1
ATOM 2224 O O . LEU A 1 281 ? -21.498 -1.953 14.830 1.00 92.25 281 LEU A O 1
ATOM 2228 N N . PRO A 1 282 ? -22.087 0.066 15.644 1.00 94.50 282 PRO A N 1
ATOM 2229 C CA . PRO A 1 282 ? -21.310 -0.062 16.874 1.00 94.50 282 PRO A CA 1
ATOM 2230 C C . PRO A 1 282 ? -21.679 -1.298 17.698 1.00 94.50 282 PRO A C 1
ATOM 2232 O O . PRO A 1 282 ? -20.790 -2.046 18.098 1.00 94.50 282 PRO A O 1
ATOM 2235 N N . ALA A 1 283 ? -22.976 -1.558 17.895 1.00 93.50 283 ALA A N 1
ATOM 2236 C CA . ALA A 1 283 ? -23.441 -2.724 18.644 1.00 93.50 283 ALA A CA 1
ATOM 2237 C C . ALA A 1 283 ? -22.989 -4.037 17.982 1.00 93.50 283 ALA A C 1
ATOM 2239 O O . ALA A 1 283 ? -22.383 -4.885 18.630 1.00 93.50 283 ALA A O 1
ATOM 2240 N N . LYS A 1 284 ? -23.174 -4.165 16.662 1.00 94.00 284 LYS A N 1
ATOM 2241 C CA . LYS A 1 284 ? -22.720 -5.325 15.878 1.00 94.00 284 LYS A CA 1
ATOM 2242 C C . LYS A 1 284 ? -21.200 -5.505 15.921 1.00 94.00 284 LYS A C 1
ATOM 2244 O O . LYS A 1 284 ? -20.708 -6.634 15.917 1.00 94.00 284 LYS A O 1
ATOM 2249 N N . PHE A 1 285 ? -20.440 -4.410 15.912 1.00 95.81 285 PHE A N 1
ATOM 2250 C CA . PHE A 1 285 ? -18.987 -4.454 16.055 1.00 95.81 285 PHE A CA 1
ATOM 2251 C C . PHE A 1 285 ? -18.590 -5.012 17.424 1.00 95.81 285 PHE A C 1
ATOM 2253 O O . PHE A 1 285 ? -17.777 -5.934 17.482 1.00 95.81 285 PHE A O 1
ATOM 2260 N N . TRP A 1 286 ? -19.171 -4.504 18.511 1.00 97.19 286 TRP A N 1
ATOM 2261 C CA . TRP A 1 286 ? -18.844 -4.964 19.859 1.00 97.19 286 TRP A CA 1
ATOM 2262 C C . TRP A 1 286 ? -19.295 -6.403 20.113 1.00 97.19 286 TRP A C 1
ATOM 2264 O O . TRP A 1 286 ? -18.484 -7.204 20.584 1.00 97.19 286 TRP A O 1
ATOM 2274 N N . GLU A 1 287 ? -20.495 -6.780 19.672 1.00 96.00 287 GLU A N 1
ATOM 2275 C CA . GLU A 1 287 ? -21.004 -8.151 19.765 1.00 96.00 287 GLU A CA 1
ATOM 2276 C C . GLU A 1 287 ? -20.079 -9.130 19.022 1.00 96.00 287 GLU A C 1
ATOM 2278 O O . GLU A 1 287 ? -19.626 -10.133 19.582 1.00 96.00 287 GLU A O 1
ATOM 2283 N N . GLY A 1 288 ? -19.706 -8.802 17.779 1.00 95.38 288 GLY A N 1
ATOM 2284 C CA . GLY A 1 288 ? -18.785 -9.611 16.977 1.00 95.38 288 GLY A CA 1
ATOM 2285 C C . GLY A 1 288 ? -17.378 -9.721 17.579 1.00 95.38 288 GLY A C 1
ATOM 2286 O O . GLY A 1 288 ? -16.662 -10.690 17.315 1.00 95.38 288 GLY A O 1
ATOM 2287 N N . ASN A 1 289 ? -16.995 -8.759 18.419 1.00 97.06 289 ASN A N 1
ATOM 2288 C CA . ASN A 1 289 ? -15.746 -8.751 19.176 1.00 97.06 289 ASN A CA 1
ATOM 2289 C C . ASN A 1 289 ? -15.926 -9.177 20.645 1.00 97.06 289 ASN A C 1
ATOM 2291 O O . ASN A 1 289 ? -15.022 -8.970 21.453 1.00 97.06 289 ASN A O 1
ATOM 2295 N N . ARG A 1 290 ? -17.046 -9.842 20.970 1.00 97.00 290 ARG A N 1
ATOM 2296 C CA . ARG A 1 290 ? -17.355 -10.434 22.285 1.00 97.00 290 ARG A CA 1
ATOM 2297 C C . ARG A 1 290 ? -17.368 -9.431 23.435 1.00 97.00 290 ARG A C 1
ATOM 2299 O O . ARG A 1 290 ? -17.045 -9.795 24.562 1.00 97.00 290 ARG A O 1
ATOM 2306 N N . GLU A 1 291 ? -17.711 -8.180 23.149 1.00 97.62 291 GLU A N 1
ATOM 2307 C CA . GLU A 1 291 ? -17.747 -7.102 24.137 1.00 97.62 291 GLU A CA 1
ATOM 2308 C C . GLU A 1 291 ? -16.395 -6.852 24.839 1.00 97.62 291 GLU A C 1
ATOM 2310 O O . GLU A 1 291 ? -16.349 -6.202 25.888 1.00 97.62 291 GLU A O 1
ATOM 2315 N N . ASP A 1 292 ? -15.292 -7.334 24.257 1.00 98.00 292 ASP A N 1
ATOM 2316 C CA . ASP A 1 292 ? -13.957 -7.299 24.851 1.00 98.00 292 ASP A CA 1
ATOM 2317 C C . ASP A 1 292 ? -13.215 -6.013 24.463 1.00 98.00 292 ASP A C 1
ATOM 2319 O O . ASP A 1 292 ? -12.555 -5.921 23.423 1.00 98.00 292 ASP A O 1
ATOM 2323 N N . LEU A 1 293 ? -13.339 -4.999 25.323 1.00 98.44 293 LEU A N 1
ATOM 2324 C CA . LEU A 1 293 ? -12.668 -3.710 25.153 1.00 98.44 293 LEU A CA 1
ATOM 2325 C C . LEU A 1 293 ? -11.140 -3.859 25.117 1.00 98.44 293 LEU A C 1
ATOM 2327 O O . LEU A 1 293 ? -10.496 -3.273 24.250 1.00 98.44 293 LEU A O 1
ATOM 2331 N N . GLY A 1 294 ? -10.565 -4.663 26.016 1.00 98.25 294 GLY A N 1
ATOM 2332 C CA . GLY A 1 294 ? -9.114 -4.819 26.134 1.00 98.25 294 GLY A CA 1
ATOM 2333 C C . GLY A 1 294 ? -8.501 -5.408 24.867 1.00 98.25 294 GLY A C 1
ATOM 2334 O O . GLY A 1 294 ? -7.529 -4.866 24.342 1.00 98.25 294 GLY A O 1
ATOM 2335 N N . ARG A 1 295 ? -9.131 -6.449 24.310 1.00 97.88 295 ARG A N 1
ATOM 2336 C CA . ARG A 1 295 ? -8.707 -7.069 23.046 1.00 97.88 295 ARG A CA 1
ATOM 2337 C C . ARG A 1 295 ? -8.826 -6.120 21.856 1.00 97.88 295 ARG A C 1
ATOM 2339 O O . ARG A 1 295 ? -7.943 -6.106 20.995 1.00 97.88 295 ARG A O 1
ATOM 2346 N N . VAL A 1 296 ? -9.905 -5.340 21.775 1.00 98.56 296 VAL A N 1
ATOM 2347 C CA . VAL A 1 296 ? -10.070 -4.346 20.702 1.00 98.56 296 VAL A CA 1
ATOM 2348 C C . VAL A 1 296 ? -8.990 -3.268 20.806 1.00 98.56 296 VAL A C 1
ATOM 2350 O O . VAL A 1 296 ? -8.342 -2.970 19.805 1.00 98.56 296 VAL A O 1
ATOM 2353 N N . GLN A 1 297 ? -8.726 -2.753 22.008 1.00 98.69 297 GLN A N 1
ATOM 2354 C CA . GLN A 1 297 ? -7.642 -1.799 22.253 1.00 98.69 297 GLN A CA 1
ATOM 2355 C C . GLN A 1 297 ? -6.272 -2.382 21.879 1.00 98.69 297 GLN A C 1
ATOM 2357 O O . GLN A 1 297 ? -5.540 -1.749 21.123 1.00 98.69 297 GLN A O 1
ATOM 2362 N N . ASP A 1 298 ? -5.939 -3.598 22.332 1.00 98.50 298 ASP A N 1
ATOM 2363 C CA . ASP A 1 298 ? -4.691 -4.302 21.977 1.00 98.50 298 ASP A CA 1
ATOM 2364 C C . ASP A 1 298 ? -4.494 -4.370 20.464 1.00 98.50 298 ASP A C 1
ATOM 2366 O O . ASP A 1 298 ? -3.402 -4.145 19.938 1.00 98.50 298 ASP A O 1
ATOM 2370 N N . THR A 1 299 ? -5.578 -4.679 19.762 1.00 98.38 299 THR A N 1
ATOM 2371 C CA . THR A 1 299 ? -5.573 -4.854 18.319 1.00 98.38 299 THR A CA 1
ATOM 2372 C C . THR A 1 299 ? -5.413 -3.534 17.574 1.00 98.38 299 THR A C 1
ATOM 2374 O O . THR A 1 299 ? -4.643 -3.468 16.617 1.00 98.38 299 THR A O 1
ATOM 2377 N N . LEU A 1 300 ? -6.102 -2.475 18.005 1.00 98.50 300 LEU A N 1
ATOM 2378 C CA . LEU A 1 300 ? -5.960 -1.137 17.427 1.00 98.50 300 LEU A CA 1
ATOM 2379 C C . LEU A 1 300 ? -4.554 -0.578 17.672 1.00 98.50 300 LEU A C 1
ATOM 2381 O O . LEU A 1 300 ? -3.939 -0.042 16.752 1.00 98.50 300 LEU A O 1
ATOM 2385 N N . ILE A 1 301 ? -4.006 -0.778 18.874 1.00 98.56 301 ILE A N 1
ATOM 2386 C CA . ILE A 1 301 ? -2.624 -0.409 19.208 1.00 98.56 301 ILE A CA 1
ATOM 2387 C C . ILE A 1 301 ? -1.646 -1.152 18.305 1.00 98.56 301 ILE A C 1
ATOM 2389 O O . ILE A 1 301 ? -0.763 -0.530 17.721 1.00 98.56 301 ILE A O 1
ATOM 2393 N N . TYR A 1 302 ? -1.819 -2.464 18.146 1.00 98.19 302 TYR A N 1
ATOM 2394 C CA . TYR A 1 302 ? -1.006 -3.255 17.231 1.00 98.19 302 TYR A CA 1
ATOM 2395 C C . TYR A 1 302 ? -1.093 -2.708 15.799 1.00 98.19 302 TYR A C 1
ATOM 2397 O O . TYR A 1 302 ? -0.066 -2.382 15.204 1.00 98.19 302 TYR A O 1
ATOM 2405 N N . LEU A 1 303 ? -2.306 -2.523 15.269 1.00 97.81 303 LEU A N 1
ATOM 2406 C CA . LEU A 1 303 ? -2.540 -2.071 13.898 1.00 97.81 303 LEU A CA 1
ATOM 2407 C C . LEU A 1 303 ? -1.942 -0.691 13.604 1.00 97.81 303 LEU A C 1
ATOM 2409 O O . LEU A 1 303 ? -1.348 -0.510 1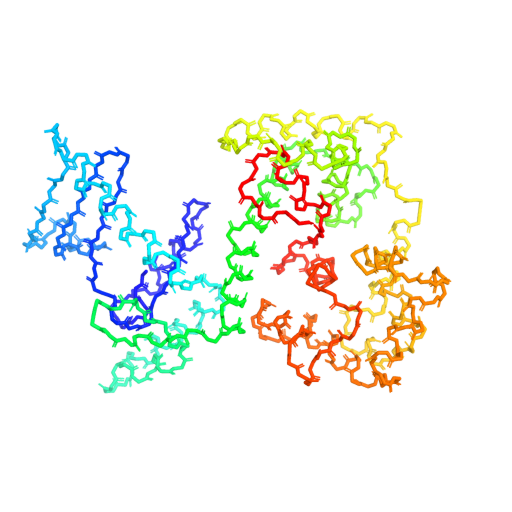2.544 1.00 97.81 303 LEU A O 1
ATOM 2413 N N . ILE A 1 304 ? -2.111 0.270 14.513 1.00 97.12 304 ILE A N 1
ATOM 2414 C CA . ILE A 1 304 ? -1.723 1.668 14.290 1.00 97.12 304 ILE A CA 1
ATOM 2415 C C . ILE A 1 304 ? -0.261 1.885 14.705 1.00 97.12 304 ILE A C 1
ATOM 2417 O O . ILE A 1 304 ? 0.539 2.403 13.925 1.00 97.12 304 ILE A O 1
ATOM 2421 N N . HIS A 1 305 ? 0.131 1.400 15.886 1.00 95.81 305 HIS A N 1
ATOM 2422 C CA . HIS A 1 305 ? 1.397 1.746 16.553 1.00 95.81 305 HIS A CA 1
ATOM 2423 C C . HIS A 1 305 ? 2.422 0.603 16.636 1.00 95.81 305 HIS A C 1
ATOM 2425 O O . HIS A 1 305 ? 3.545 0.829 17.077 1.00 95.81 305 HIS A O 1
ATOM 2431 N N . GLY A 1 306 ? 2.069 -0.612 16.209 1.00 94.25 306 GLY A N 1
ATOM 2432 C CA . GLY A 1 306 ? 2.994 -1.748 16.118 1.00 94.25 306 GLY A CA 1
ATOM 2433 C C . GLY A 1 306 ? 4.224 -1.506 15.228 1.00 94.25 306 GLY A C 1
ATOM 2434 O O . GLY A 1 306 ? 4.234 -0.659 14.334 1.00 94.25 306 GLY A O 1
ATOM 2435 N N . HIS A 1 307 ? 5.279 -2.283 15.474 1.00 90.25 307 HIS A N 1
ATOM 2436 C CA . HIS A 1 307 ? 6.570 -2.146 14.786 1.00 90.25 307 HIS A CA 1
ATOM 2437 C C . HIS A 1 307 ? 6.698 -3.057 13.561 1.00 90.25 307 HIS A C 1
ATOM 2439 O O . HIS A 1 307 ? 7.594 -2.882 12.733 1.00 90.25 307 HIS A O 1
ATOM 2445 N N . GLU A 1 308 ? 5.816 -4.045 13.451 1.00 89.50 308 GLU A N 1
ATOM 2446 C CA . GLU A 1 308 ? 5.760 -4.981 12.344 1.00 89.50 308 GLU A CA 1
ATOM 2447 C C . GLU A 1 308 ? 5.409 -4.289 11.024 1.00 89.50 308 GLU A C 1
ATOM 2449 O O . GLU A 1 308 ? 4.927 -3.155 10.960 1.00 89.50 308 GLU A O 1
ATOM 2454 N N . GLU A 1 309 ? 5.662 -5.009 9.938 1.00 89.75 309 GLU A N 1
ATOM 2455 C CA . GLU A 1 309 ? 5.388 -4.553 8.583 1.00 89.75 309 GLU A CA 1
ATOM 2456 C C . GLU A 1 309 ? 3.897 -4.252 8.427 1.00 89.75 309 GLU A C 1
ATOM 2458 O O . GLU A 1 309 ? 3.047 -5.023 8.870 1.00 89.75 309 GLU A O 1
ATOM 2463 N N . PHE A 1 310 ? 3.564 -3.107 7.836 1.00 92.06 310 PHE A N 1
ATOM 2464 C CA . PHE A 1 310 ? 2.198 -2.597 7.857 1.00 92.06 310 PHE A CA 1
ATOM 2465 C C . PHE A 1 310 ? 1.191 -3.534 7.166 1.00 92.06 310 PHE A C 1
ATOM 2467 O O . PHE A 1 310 ? 0.138 -3.819 7.742 1.00 92.06 310 PHE A O 1
ATOM 2474 N N . ALA A 1 311 ? 1.515 -4.098 5.999 1.00 92.50 311 ALA A N 1
ATOM 2475 C CA . ALA A 1 311 ? 0.661 -5.091 5.348 1.00 92.50 311 ALA A CA 1
ATOM 2476 C C . ALA A 1 311 ? 0.512 -6.360 6.204 1.00 92.50 311 ALA A C 1
ATOM 2478 O O . ALA A 1 311 ? -0.583 -6.922 6.280 1.00 92.50 311 ALA A O 1
ATOM 2479 N N . ALA A 1 312 ? 1.572 -6.788 6.900 1.00 91.50 312 ALA A N 1
ATOM 2480 C CA . ALA A 1 312 ? 1.497 -7.902 7.843 1.00 91.50 312 ALA A CA 1
ATOM 2481 C C . ALA A 1 312 ? 0.535 -7.603 9.003 1.00 91.50 312 ALA A C 1
ATOM 2483 O O . ALA A 1 312 ? -0.285 -8.457 9.337 1.00 91.50 312 ALA A O 1
ATOM 2484 N N . ARG A 1 313 ? 0.556 -6.379 9.552 1.00 95.00 313 ARG A N 1
ATOM 2485 C CA . ARG A 1 313 ? -0.386 -5.957 10.602 1.00 95.00 313 ARG A CA 1
ATOM 2486 C C . ARG A 1 313 ? -1.838 -6.004 10.131 1.00 95.00 313 ARG A C 1
ATOM 2488 O O . ARG A 1 313 ? -2.685 -6.546 10.839 1.00 95.00 313 ARG A O 1
ATOM 2495 N N . ILE A 1 314 ? -2.125 -5.528 8.917 1.00 94.81 314 ILE A N 1
ATOM 2496 C CA . ILE A 1 314 ? -3.457 -5.678 8.306 1.00 94.81 314 ILE A CA 1
ATOM 2497 C C . ILE A 1 314 ? -3.821 -7.161 8.170 1.00 94.81 314 ILE A C 1
ATOM 2499 O O . ILE A 1 314 ? -4.930 -7.553 8.524 1.00 94.81 314 ILE A O 1
ATOM 2503 N N . GLY A 1 315 ? -2.904 -7.993 7.669 1.00 91.81 315 GLY A N 1
ATOM 2504 C CA . GLY A 1 315 ? -3.119 -9.435 7.541 1.00 91.81 315 GLY A CA 1
ATOM 2505 C C . GLY A 1 315 ? -3.535 -10.080 8.866 1.00 91.81 315 GLY A C 1
ATOM 2506 O O . GLY A 1 315 ? -4.522 -10.818 8.907 1.00 91.81 315 GLY A O 1
ATOM 2507 N N . SER A 1 316 ? -2.850 -9.744 9.960 1.00 93.25 316 SER A N 1
ATOM 2508 C CA . SER A 1 316 ? -3.189 -10.221 11.303 1.00 93.25 316 SER A CA 1
ATOM 2509 C C . SER A 1 316 ? -4.578 -9.757 11.751 1.00 93.25 316 SER A C 1
ATOM 2511 O O . SER A 1 316 ? -5.369 -10.574 12.213 1.00 93.25 316 SER A O 1
ATOM 2513 N N . VAL A 1 317 ? -4.932 -8.483 11.547 1.00 94.88 317 VAL A N 1
ATOM 2514 C CA . VAL A 1 317 ? -6.251 -7.943 11.944 1.00 94.88 317 VAL A CA 1
ATOM 2515 C C . VAL A 1 317 ? -7.421 -8.577 11.180 1.00 94.88 317 VAL A C 1
ATOM 2517 O O . VAL A 1 317 ? -8.563 -8.555 11.641 1.00 94.88 317 VAL A O 1
ATOM 2520 N N . LEU A 1 318 ? -7.160 -9.181 10.021 1.00 90.38 318 LEU A N 1
ATOM 2521 C CA . LEU A 1 318 ? -8.187 -9.842 9.215 1.00 90.38 318 LEU A CA 1
ATOM 2522 C C . LEU A 1 318 ? -8.291 -11.350 9.485 1.00 90.38 318 LEU A C 1
ATOM 2524 O O . LEU A 1 318 ? -9.391 -11.911 9.421 1.00 90.38 318 LEU A O 1
ATOM 2528 N N . TYR A 1 319 ? -7.169 -12.009 9.791 1.00 86.75 319 TYR A N 1
ATOM 2529 C CA . TYR A 1 319 ? -7.095 -13.474 9.803 1.00 86.75 319 TYR A CA 1
ATOM 2530 C C . TYR A 1 319 ? -6.552 -14.090 11.092 1.00 86.75 319 TYR A C 1
ATOM 2532 O O . TYR A 1 319 ? -6.975 -15.197 11.421 1.00 86.75 319 TYR A O 1
ATOM 2540 N N . ASP A 1 320 ? -5.665 -13.417 11.828 1.00 89.44 320 ASP A N 1
ATOM 2541 C CA . ASP A 1 320 ? -5.089 -13.964 13.061 1.00 89.44 320 ASP A CA 1
ATOM 2542 C C . ASP A 1 320 ? -6.123 -13.881 14.194 1.00 89.44 320 ASP A C 1
ATOM 2544 O O . ASP A 1 320 ? -6.491 -12.774 14.584 1.00 89.44 320 ASP A O 1
ATOM 2548 N N . PRO A 1 321 ? -6.589 -15.003 14.779 1.00 90.88 321 PRO A N 1
ATOM 2549 C CA . PRO A 1 321 ? -7.564 -14.986 15.872 1.00 90.88 321 PRO A CA 1
ATOM 2550 C C . PRO A 1 321 ? -7.191 -14.059 17.039 1.00 90.88 321 PRO A C 1
ATOM 2552 O O . PRO A 1 321 ? -8.087 -13.483 17.670 1.00 90.88 321 PRO A O 1
ATOM 2555 N N . LYS A 1 322 ? -5.889 -13.874 17.299 1.00 93.25 322 LYS A N 1
ATOM 2556 C CA . LYS A 1 322 ? -5.379 -12.968 18.334 1.00 93.25 322 LYS A CA 1
ATOM 2557 C C . LYS A 1 322 ? -5.758 -11.513 18.055 1.00 93.25 322 LYS A C 1
ATOM 2559 O O . LYS A 1 322 ? -6.198 -10.826 18.970 1.00 93.25 322 LYS A O 1
ATOM 2564 N N . TYR A 1 323 ? -5.637 -11.080 16.802 1.00 95.88 323 TYR A N 1
ATOM 2565 C CA . TYR A 1 323 ? -5.825 -9.692 16.371 1.00 95.88 323 TYR A CA 1
ATOM 2566 C C . TYR A 1 323 ? -7.090 -9.478 15.533 1.00 95.88 323 TYR A C 1
ATOM 2568 O O . TYR A 1 323 ? -7.361 -8.371 15.091 1.00 95.88 323 TYR A O 1
ATOM 2576 N N . LYS A 1 324 ? -7.878 -10.515 15.255 1.00 95.25 324 LYS A N 1
ATOM 2577 C CA . LYS A 1 324 ? -8.989 -10.393 14.314 1.00 95.25 324 LYS A CA 1
ATOM 2578 C C . LYS A 1 324 ? -10.111 -9.509 14.854 1.00 95.25 324 LYS A C 1
ATOM 2580 O O . LYS A 1 324 ? -10.712 -9.859 15.872 1.00 95.25 324 LYS A O 1
ATOM 2585 N N . LEU A 1 325 ? -10.469 -8.454 14.122 1.00 95.62 325 LEU A N 1
ATOM 2586 C CA . LEU A 1 325 ? -11.639 -7.625 14.427 1.00 95.62 325 LEU A CA 1
ATOM 2587 C C . LEU A 1 325 ? -12.843 -8.018 13.567 1.00 95.62 325 LEU A C 1
ATOM 2589 O O . LEU A 1 325 ? -12.759 -8.105 12.341 1.00 95.62 325 LEU A O 1
ATOM 2593 N N . ALA A 1 326 ? -13.991 -8.235 14.206 1.00 93.00 326 ALA A N 1
ATOM 2594 C CA . ALA A 1 326 ? -15.262 -8.370 13.499 1.00 93.00 326 ALA A CA 1
ATOM 2595 C C . ALA A 1 326 ? -15.705 -7.022 12.911 1.00 93.00 326 ALA A C 1
ATOM 2597 O O . ALA A 1 326 ? -15.389 -5.969 13.460 1.00 93.00 326 ALA A O 1
ATOM 2598 N N . SER A 1 327 ? -16.446 -7.057 11.797 1.00 90.62 327 SER A N 1
ATOM 2599 C CA . SER A 1 327 ? -16.947 -5.862 11.090 1.00 90.62 327 SER A CA 1
ATOM 2600 C C . SER A 1 327 ? -15.855 -4.848 10.707 1.00 90.62 327 SER A C 1
ATOM 2602 O O . SER A 1 327 ? -16.134 -3.665 10.534 1.00 90.62 327 SER A O 1
ATOM 2604 N N . PHE A 1 328 ? -14.612 -5.310 10.553 1.00 92.31 328 PHE A N 1
ATOM 2605 C CA . PHE A 1 328 ? -13.455 -4.475 10.256 1.00 92.31 328 PHE A CA 1
ATOM 2606 C C . PHE A 1 328 ? -12.683 -5.066 9.073 1.00 92.31 328 PHE A C 1
ATOM 2608 O O . PHE A 1 328 ? -12.064 -6.125 9.167 1.00 92.31 328 PHE A O 1
ATOM 2615 N N . GLY A 1 329 ? -12.790 -4.411 7.918 1.00 91.81 329 GLY A N 1
ATOM 2616 C CA . GLY A 1 329 ? -12.221 -4.892 6.661 1.00 91.81 329 GLY A CA 1
ATOM 2617 C C . GLY A 1 329 ? -10.860 -4.282 6.332 1.00 91.81 329 GLY A C 1
ATOM 2618 O O . GLY A 1 329 ? -10.378 -3.362 6.989 1.00 91.81 329 GLY A O 1
ATOM 2619 N N . ARG A 1 330 ? -10.265 -4.752 5.231 1.00 92.75 330 ARG A N 1
ATOM 2620 C CA . ARG A 1 330 ? -8.989 -4.240 4.707 1.00 92.75 330 ARG A CA 1
ATOM 2621 C C . ARG A 1 330 ? -8.998 -2.720 4.508 1.00 92.75 330 ARG A C 1
ATOM 2623 O O . ARG A 1 330 ? -8.044 -2.061 4.902 1.00 92.75 330 ARG A O 1
ATOM 2630 N N . PHE A 1 331 ? -10.050 -2.167 3.900 1.00 93.81 331 PHE A N 1
ATOM 2631 C CA . PHE A 1 331 ? -10.144 -0.719 3.687 1.00 93.81 331 PHE A CA 1
ATOM 2632 C C . PHE A 1 331 ? -10.349 0.059 4.990 1.00 93.81 331 PHE A C 1
ATOM 2634 O O . PHE A 1 331 ? -9.857 1.174 5.077 1.00 93.81 331 PHE A O 1
ATOM 2641 N N . CYS A 1 332 ? -10.971 -0.532 6.021 1.00 95.38 332 CYS A N 1
ATOM 2642 C CA . CYS A 1 332 ? -11.014 0.081 7.353 1.00 95.38 332 CYS A CA 1
ATOM 2643 C C . CYS A 1 332 ? -9.596 0.243 7.905 1.00 95.38 332 CYS A C 1
ATOM 2645 O O . CYS A 1 332 ? -9.243 1.314 8.378 1.00 95.38 332 CYS A O 1
ATOM 2647 N N . ALA A 1 333 ? -8.769 -0.801 7.793 1.00 95.62 333 ALA A N 1
ATOM 2648 C CA . ALA A 1 333 ? -7.388 -0.769 8.264 1.00 95.62 333 ALA A CA 1
ATOM 2649 C C . ALA A 1 333 ? -6.521 0.238 7.487 1.00 95.62 333 ALA A C 1
ATOM 2651 O O . ALA A 1 333 ? -5.780 1.009 8.094 1.00 95.62 333 ALA A O 1
ATOM 2652 N N . LEU A 1 334 ? -6.633 0.244 6.152 1.00 94.44 334 LEU A N 1
ATOM 2653 C CA . LEU A 1 334 ? -5.896 1.162 5.278 1.00 94.44 334 LEU A CA 1
ATOM 2654 C C . LEU A 1 334 ? -6.270 2.620 5.529 1.00 94.44 334 LEU A C 1
ATOM 2656 O O . LEU A 1 334 ? -5.385 3.455 5.687 1.00 94.44 334 LEU A O 1
ATOM 2660 N N . GLU A 1 335 ? -7.563 2.924 5.583 1.00 95.06 335 GLU A N 1
ATOM 2661 C CA . GLU A 1 335 ? -8.024 4.289 5.796 1.00 95.06 335 GLU A CA 1
ATOM 2662 C C . GLU A 1 335 ? -7.713 4.772 7.211 1.00 95.06 335 GLU A C 1
ATOM 2664 O O . GLU A 1 335 ? -7.205 5.879 7.359 1.00 95.06 335 GLU A O 1
ATOM 2669 N N . LEU A 1 336 ? -7.940 3.943 8.237 1.00 95.94 336 LEU A N 1
ATOM 2670 C CA . LEU A 1 336 ? -7.636 4.293 9.626 1.00 95.94 336 LEU A CA 1
ATOM 2671 C C . LEU A 1 336 ? -6.155 4.638 9.796 1.00 95.94 336 LEU A C 1
ATOM 2673 O O . LEU A 1 336 ? -5.817 5.727 10.262 1.00 95.94 336 LEU A O 1
ATOM 2677 N N . VAL A 1 337 ? -5.265 3.726 9.395 1.00 95.12 337 VAL A N 1
ATOM 2678 C CA . VAL A 1 337 ? -3.826 3.943 9.572 1.00 95.12 337 VAL A CA 1
ATOM 2679 C C . VAL A 1 337 ? -3.327 5.041 8.651 1.00 95.12 337 VAL A C 1
ATOM 2681 O O . VAL A 1 337 ? -2.576 5.888 9.111 1.00 95.12 337 VAL A O 1
ATOM 2684 N N . GLY A 1 338 ? -3.771 5.103 7.398 1.00 92.38 338 GLY A N 1
ATOM 2685 C CA . GLY A 1 338 ? -3.323 6.159 6.496 1.00 92.38 338 GLY A CA 1
ATOM 2686 C C . GLY A 1 338 ? -3.841 7.553 6.848 1.00 92.38 338 GLY A C 1
ATOM 2687 O O . GLY A 1 338 ? -3.237 8.545 6.450 1.00 92.38 338 GLY A O 1
ATOM 2688 N N . THR A 1 339 ? -4.929 7.650 7.618 1.00 92.12 339 THR A N 1
ATOM 2689 C CA . THR A 1 339 ? -5.402 8.936 8.153 1.00 92.12 339 THR A CA 1
ATOM 2690 C C . THR A 1 339 ? -4.521 9.393 9.314 1.00 92.12 339 THR A C 1
ATOM 2692 O O . THR A 1 339 ? -4.117 10.550 9.353 1.00 92.12 339 THR A O 1
ATOM 2695 N N . LEU A 1 340 ? -4.173 8.481 10.227 1.00 92.50 340 LEU A N 1
ATOM 2696 C CA . LEU A 1 340 ? -3.406 8.788 11.442 1.00 92.50 340 LEU A CA 1
ATOM 2697 C C . LEU A 1 340 ? -1.884 8.827 11.234 1.00 92.50 340 LEU A C 1
ATOM 2699 O O . LEU A 1 340 ? -1.177 9.501 11.981 1.00 92.50 340 LEU A O 1
ATOM 2703 N N . LYS A 1 341 ? -1.382 8.049 10.273 1.00 90.69 341 LYS A N 1
ATOM 2704 C CA . LYS A 1 341 ? 0.037 7.808 9.969 1.00 90.69 341 LYS A CA 1
ATOM 2705 C C . LYS A 1 341 ? 0.285 7.908 8.452 1.00 90.69 341 LYS A C 1
ATOM 2707 O O . LYS A 1 341 ? 0.718 6.927 7.833 1.00 90.69 341 LYS A O 1
ATOM 2712 N N . PRO A 1 342 ? -0.010 9.065 7.824 1.00 86.38 342 PRO A N 1
ATOM 2713 C CA . PRO A 1 342 ? 0.119 9.250 6.376 1.00 86.38 342 PRO A CA 1
ATOM 2714 C C . PRO A 1 342 ? 1.548 9.031 5.856 1.00 86.38 342 PRO A C 1
ATOM 2716 O O . PRO A 1 342 ? 1.741 8.758 4.676 1.00 86.38 342 PRO A O 1
ATOM 2719 N N . GLU A 1 343 ? 2.557 9.112 6.726 1.00 82.56 343 GLU A N 1
ATOM 2720 C CA . GLU A 1 343 ? 3.952 8.802 6.412 1.00 82.56 343 GLU A CA 1
ATOM 2721 C C . GLU A 1 343 ? 4.224 7.308 6.164 1.00 82.56 343 GLU A C 1
ATOM 2723 O O . GLU A 1 343 ? 5.261 6.961 5.598 1.00 82.56 343 GLU A O 1
ATOM 2728 N N . GLN A 1 344 ? 3.329 6.414 6.601 1.00 83.44 344 GLN A N 1
ATOM 2729 C CA . GLN A 1 344 ? 3.458 4.968 6.383 1.00 83.44 344 GLN A CA 1
ATOM 2730 C C . GLN A 1 344 ? 2.686 4.500 5.152 1.00 83.44 344 GLN A C 1
ATOM 2732 O O . GLN A 1 344 ? 3.179 3.672 4.383 1.00 83.44 344 GLN A O 1
ATOM 2737 N N . VAL A 1 345 ? 1.457 4.991 4.995 1.00 87.19 345 VAL A N 1
ATOM 2738 C CA . VAL A 1 345 ? 0.568 4.675 3.879 1.00 87.19 345 VAL A CA 1
ATOM 2739 C C . VAL A 1 345 ? -0.423 5.828 3.695 1.00 87.19 345 VAL A C 1
ATOM 2741 O O . VAL A 1 345 ? -0.826 6.437 4.682 1.00 87.19 345 VAL A O 1
ATOM 2744 N N . PRO A 1 346 ? -0.880 6.126 2.473 1.00 88.19 346 PRO A N 1
ATOM 2745 C CA . PRO A 1 346 ? -1.985 7.052 2.276 1.00 88.19 346 PRO A CA 1
ATOM 2746 C C . PRO A 1 346 ? -3.312 6.526 2.853 1.00 88.19 346 PRO A C 1
ATOM 2748 O O . PRO A 1 346 ? -3.513 5.309 2.936 1.00 88.19 346 PRO A O 1
ATOM 2751 N N . PRO A 1 347 ? -4.259 7.418 3.199 1.00 89.81 347 PRO A N 1
ATOM 2752 C CA . PRO A 1 347 ? -5.585 7.054 3.705 1.00 89.81 347 PRO A CA 1
ATOM 2753 C C . PRO A 1 347 ? -6.449 6.456 2.588 1.00 89.81 347 PRO A C 1
ATOM 2755 O O . PRO A 1 347 ? -7.295 7.147 2.038 1.00 89.81 347 PRO A O 1
ATOM 2758 N N . ILE A 1 348 ? -6.224 5.196 2.206 1.00 90.44 348 ILE A N 1
ATOM 2759 C CA . ILE A 1 348 ? -6.879 4.561 1.050 1.00 90.44 348 ILE A CA 1
ATOM 2760 C C . ILE A 1 348 ? -8.147 3.811 1.465 1.00 90.44 348 ILE A C 1
ATOM 2762 O O . ILE A 1 348 ? -8.102 2.879 2.265 1.00 90.44 348 ILE A O 1
ATOM 2766 N N . ASN A 1 349 ? -9.262 4.136 0.812 1.00 91.06 349 ASN A N 1
ATOM 2767 C CA . ASN A 1 349 ? -10.511 3.375 0.865 1.00 91.06 349 ASN A CA 1
ATOM 2768 C C . ASN A 1 349 ? -10.974 2.953 -0.547 1.00 91.06 349 ASN A C 1
ATOM 2770 O O . ASN A 1 349 ? -10.346 3.288 -1.558 1.00 91.06 349 ASN A O 1
ATOM 2774 N N . GLY A 1 350 ? -12.090 2.221 -0.628 1.00 89.25 350 GLY A N 1
ATOM 2775 C CA . GLY A 1 350 ? -12.626 1.725 -1.901 1.00 89.25 350 GLY A CA 1
ATOM 2776 C C . GLY A 1 350 ? -12.977 2.837 -2.897 1.00 89.25 350 GLY A C 1
ATOM 2777 O O . GLY A 1 350 ? -12.749 2.683 -4.096 1.00 89.25 350 GLY A O 1
ATOM 2778 N N . ARG A 1 351 ? -13.456 3.998 -2.425 1.00 91.12 351 ARG A N 1
ATOM 2779 C CA . ARG A 1 351 ? -13.763 5.148 -3.298 1.00 91.12 351 ARG A CA 1
ATOM 2780 C C . ARG A 1 351 ? -12.514 5.703 -3.960 1.00 91.12 351 ARG A C 1
ATOM 2782 O O . ARG A 1 351 ? -12.537 6.008 -5.149 1.00 91.12 351 ARG A O 1
ATOM 2789 N N . MET A 1 352 ? -11.421 5.782 -3.213 1.00 92.62 352 MET A N 1
ATOM 2790 C CA . MET A 1 352 ? -10.150 6.268 -3.739 1.00 92.62 352 MET A CA 1
ATOM 2791 C C . MET A 1 352 ? -9.508 5.292 -4.708 1.00 92.62 352 MET A C 1
ATOM 2793 O O . MET A 1 352 ? -9.018 5.726 -5.744 1.00 92.62 352 MET A O 1
ATOM 2797 N N . ALA A 1 353 ? -9.562 3.986 -4.431 1.00 94.12 353 ALA A N 1
ATOM 2798 C CA . ALA A 1 353 ? -9.099 2.987 -5.391 1.00 94.12 353 ALA A CA 1
ATOM 2799 C C . ALA A 1 353 ? -9.839 3.135 -6.735 1.00 94.12 353 ALA A C 1
ATOM 2801 O O . ALA A 1 353 ? -9.213 3.125 -7.794 1.00 94.12 353 ALA A O 1
ATOM 2802 N N . LYS A 1 354 ? -11.159 3.372 -6.693 1.00 95.69 354 LYS A N 1
ATOM 2803 C CA . LYS A 1 354 ? -11.981 3.644 -7.884 1.00 95.69 354 LYS A CA 1
ATOM 2804 C C . LYS A 1 354 ? -11.598 4.960 -8.577 1.00 95.69 354 LYS A C 1
ATOM 2806 O O . LYS A 1 354 ? -11.494 4.983 -9.799 1.00 95.69 354 LYS A O 1
ATOM 2811 N N . ALA A 1 355 ? -11.337 6.033 -7.827 1.00 96.94 355 ALA A N 1
ATOM 2812 C CA . ALA A 1 355 ? -10.864 7.306 -8.385 1.00 96.94 355 ALA A CA 1
ATOM 2813 C C . ALA A 1 355 ? -9.513 7.158 -9.101 1.00 96.94 355 ALA A C 1
ATOM 2815 O O . ALA A 1 355 ? -9.357 7.598 -10.235 1.00 96.94 355 ALA A O 1
ATOM 2816 N N . LEU A 1 356 ? -8.551 6.487 -8.467 1.00 97.19 356 LEU A N 1
ATOM 2817 C CA . LEU A 1 356 ? -7.242 6.208 -9.054 1.00 97.19 356 LEU A CA 1
ATOM 2818 C C . LEU A 1 356 ? -7.385 5.352 -10.324 1.00 97.19 356 LEU A C 1
ATOM 2820 O O . LEU A 1 356 ? -6.795 5.669 -11.357 1.00 97.19 356 LEU A O 1
ATOM 2824 N N . ARG A 1 357 ? -8.239 4.321 -10.307 1.00 97.12 357 ARG A N 1
ATOM 2825 C CA . ARG A 1 357 ? -8.497 3.515 -11.509 1.00 97.12 357 ARG A CA 1
ATOM 2826 C C . ARG A 1 357 ? -9.091 4.355 -12.644 1.00 97.12 357 ARG A C 1
ATOM 2828 O O . ARG A 1 357 ? -8.638 4.226 -13.780 1.00 97.12 357 ARG A O 1
ATOM 2835 N N . PHE A 1 358 ? -10.030 5.251 -12.331 1.00 97.25 358 PHE A N 1
ATOM 2836 C CA . PHE A 1 358 ? -10.619 6.199 -13.283 1.00 97.25 358 PHE A CA 1
ATOM 2837 C C . PHE A 1 358 ? -9.587 7.158 -13.897 1.00 97.25 358 PHE A C 1
ATOM 2839 O O . PHE A 1 358 ? -9.602 7.393 -15.109 1.00 97.25 358 PHE A O 1
ATOM 2846 N N . LEU A 1 359 ? -8.655 7.668 -13.085 1.00 97.44 359 LEU A N 1
ATOM 2847 C CA . LEU A 1 359 ? -7.536 8.508 -13.537 1.00 97.44 359 LEU A CA 1
ATOM 2848 C C . LEU A 1 359 ? -6.549 7.744 -14.439 1.00 97.44 359 LEU A C 1
ATOM 2850 O O . LEU A 1 359 ? -5.739 8.351 -15.132 1.00 97.44 359 LEU A O 1
ATOM 2854 N N . GLY A 1 360 ? -6.668 6.418 -14.527 1.00 96.62 360 GLY A N 1
ATOM 2855 C CA . GLY A 1 360 ? -5.903 5.573 -15.441 1.00 96.62 360 GLY A CA 1
ATOM 2856 C C . GLY A 1 360 ? -4.671 4.940 -14.811 1.00 96.62 360 GLY A C 1
ATOM 2857 O O . GLY A 1 360 ? -3.765 4.531 -15.535 1.00 96.62 360 GLY A O 1
ATOM 2858 N N . PHE A 1 361 ? -4.621 4.857 -13.481 1.00 96.50 361 PHE A N 1
ATOM 2859 C CA . PHE A 1 361 ? -3.650 4.019 -12.786 1.00 96.50 361 PHE A CA 1
ATOM 2860 C C . PHE A 1 361 ? -4.042 2.541 -12.885 1.00 96.50 361 PHE A C 1
ATOM 2862 O O . PHE A 1 361 ? -5.228 2.206 -12.836 1.00 96.50 361 PHE A O 1
ATOM 2869 N N . ASP A 1 362 ? -3.050 1.655 -12.963 1.00 94.00 362 ASP A N 1
ATOM 2870 C CA . ASP A 1 362 ? -3.258 0.208 -12.858 1.00 94.00 362 ASP A CA 1
ATOM 2871 C C . ASP A 1 362 ? -3.358 -0.210 -11.382 1.00 94.00 362 ASP A C 1
ATOM 2873 O O . ASP A 1 362 ? -2.408 -0.681 -10.757 1.00 94.00 362 ASP A O 1
ATOM 2877 N N . VAL A 1 363 ? -4.514 0.078 -10.785 1.00 93.25 363 VAL A N 1
ATOM 2878 C CA . VAL A 1 363 ? -4.802 -0.206 -9.375 1.00 93.25 363 VAL A CA 1
ATOM 2879 C C . VAL A 1 363 ? -5.990 -1.151 -9.263 1.00 93.25 363 VAL A C 1
ATOM 2881 O O . VAL A 1 363 ? -7.011 -0.991 -9.937 1.00 93.25 363 VAL A O 1
ATOM 2884 N N . ARG A 1 364 ? -5.910 -2.119 -8.349 1.00 89.94 364 ARG A N 1
ATOM 2885 C CA . ARG A 1 364 ? -7.050 -2.985 -8.036 1.00 89.94 364 ARG A CA 1
ATOM 2886 C C . ARG A 1 364 ? -8.104 -2.186 -7.264 1.00 89.94 364 ARG A C 1
ATOM 2888 O O . ARG A 1 364 ? -7.885 -1.820 -6.109 1.00 89.94 364 ARG A O 1
ATOM 2895 N N . ALA A 1 365 ? -9.254 -1.946 -7.885 1.00 85.69 365 ALA A N 1
ATOM 2896 C CA . ALA A 1 365 ? -10.424 -1.337 -7.261 1.00 85.69 365 ALA A CA 1
ATOM 2897 C C . ALA A 1 365 ? -11.549 -2.378 -7.136 1.00 85.69 365 ALA A C 1
ATOM 2899 O O . ALA A 1 365 ? -11.795 -3.136 -8.073 1.00 85.69 365 ALA A O 1
ATOM 2900 N N . THR A 1 366 ? -12.195 -2.437 -5.969 1.00 69.62 366 THR A N 1
ATOM 2901 C CA . THR A 1 366 ? -13.289 -3.375 -5.648 1.00 69.62 366 THR A CA 1
ATOM 2902 C C . THR A 1 366 ? -14.476 -2.629 -5.071 1.00 69.62 366 THR A C 1
ATOM 2904 O O . THR A 1 366 ? -14.227 -1.724 -4.240 1.00 69.62 366 THR A O 1
#